Protein AF-A0A2N1MIX9-F1 (afdb_monomer_lite)

Foldseek 3Di:
DPVVVVVVLVVLLCCLCVDPQLVVLLVVLLVVLVVVLVVLCCVQDVPPVNVVPDPPDPPVVQQVVQSVVQSVCCQAQVDGLCSNLVVSVVRDPDHDDDDPVSVLLVVLLVCCQVVVCCCPVVPDPVCCPPDPVVVVVVVNVVSVVVNVVVVVVSLVVLVVVVVPDPPPDDDDSGNSNSCVVVVNPVCSVVVVSVVSNVD

Structure (mmCIF, N/CA/C/O backbone):
data_AF-A0A2N1MIX9-F1
#
_entry.id   AF-A0A2N1MIX9-F1
#
loop_
_atom_site.group_PDB
_atom_site.id
_atom_site.type_symbol
_atom_site.label_atom_id
_atom_site.label_alt_id
_atom_site.label_comp_id
_atom_site.label_asym_id
_atom_site.label_entity_id
_atom_site.label_seq_id
_atom_site.pdbx_PDB_ins_code
_atom_site.Cartn_x
_atom_site.Cartn_y
_atom_site.Cartn_z
_atom_site.occupancy
_atom_site.B_iso_or_equiv
_atom_site.auth_seq_id
_atom_site.auth_comp_id
_atom_site.auth_asym_id
_atom_site.auth_atom_id
_atom_site.pdbx_PDB_model_num
ATOM 1 N N . MET A 1 1 ? -22.944 25.266 7.586 1.00 35.25 1 MET A N 1
ATOM 2 C CA . MET A 1 1 ? -22.490 24.301 8.620 1.00 35.25 1 MET A CA 1
ATOM 3 C C . MET A 1 1 ? -21.710 23.132 7.986 1.00 35.25 1 MET A C 1
ATOM 5 O O . MET A 1 1 ? -22.144 21.994 8.058 1.00 35.25 1 MET A O 1
ATOM 9 N N . ILE A 1 2 ? -20.579 23.400 7.313 1.00 39.50 2 ILE A N 1
ATOM 10 C CA . ILE A 1 2 ? -19.771 22.375 6.595 1.00 39.50 2 ILE A CA 1
ATOM 11 C C . ILE A 1 2 ? -18.287 22.410 7.027 1.00 39.50 2 ILE A C 1
ATOM 13 O O . ILE A 1 2 ? -17.597 21.397 6.974 1.00 39.50 2 ILE A O 1
ATOM 17 N N . ILE A 1 3 ? -17.821 23.536 7.578 1.00 38.41 3 ILE A N 1
ATOM 18 C CA . ILE A 1 3 ? -16.415 23.774 7.946 1.00 38.41 3 ILE A CA 1
ATOM 19 C C . ILE A 1 3 ? -15.963 22.916 9.151 1.00 38.41 3 ILE A C 1
ATOM 21 O O . ILE A 1 3 ? -14.801 22.533 9.237 1.00 38.41 3 ILE A O 1
ATOM 25 N N . ASN A 1 4 ? -16.881 22.498 10.031 1.00 43.03 4 ASN A N 1
ATOM 26 C CA . ASN A 1 4 ? -16.528 21.760 11.254 1.00 43.03 4 ASN A CA 1
ATOM 27 C C . ASN A 1 4 ? -16.219 20.262 11.043 1.00 43.03 4 ASN A C 1
ATOM 29 O O . ASN A 1 4 ? -15.583 19.641 11.891 1.00 43.03 4 ASN A O 1
ATOM 33 N N . ARG A 1 5 ? -16.640 19.657 9.920 1.00 48.28 5 ARG A N 1
ATOM 34 C CA . ARG A 1 5 ? -16.388 18.224 9.671 1.00 48.28 5 ARG A CA 1
ATOM 35 C C . ARG A 1 5 ? -14.971 17.957 9.163 1.00 48.28 5 ARG A C 1
ATOM 37 O O . ARG A 1 5 ? -14.395 16.952 9.549 1.00 48.28 5 ARG A O 1
ATOM 44 N N . GLY A 1 6 ? -14.389 18.856 8.362 1.00 51.34 6 GLY A N 1
ATOM 45 C CA . GLY A 1 6 ? -13.021 18.699 7.842 1.00 51.34 6 GLY A CA 1
ATOM 46 C C . GLY A 1 6 ? -11.949 18.696 8.939 1.00 51.34 6 GLY A C 1
ATOM 47 O O . GLY A 1 6 ? -11.012 17.905 8.882 1.00 51.34 6 GLY A O 1
ATOM 48 N N . CYS A 1 7 ? -12.132 19.518 9.977 1.00 54.09 7 CYS A N 1
ATOM 49 C CA . CYS A 1 7 ? -11.181 19.634 11.083 1.00 54.09 7 CYS A CA 1
ATOM 50 C C . CYS A 1 7 ? -11.168 18.376 11.972 1.00 54.09 7 CYS A C 1
ATOM 52 O O . CYS A 1 7 ? -10.103 17.836 12.259 1.00 54.09 7 CYS A O 1
ATOM 54 N N . LEU A 1 8 ? -12.348 17.829 12.309 1.00 55.00 8 LEU A N 1
ATOM 55 C CA . LEU A 1 8 ? -12.470 16.573 13.069 1.00 55.00 8 LEU A CA 1
ATOM 56 C C . LEU A 1 8 ? -11.738 15.405 12.387 1.00 55.00 8 LEU A C 1
ATOM 58 O O . LEU A 1 8 ? -11.171 14.536 13.039 1.00 55.00 8 LEU A O 1
ATOM 62 N N . ILE A 1 9 ? -11.738 15.393 11.059 1.00 56.97 9 ILE A N 1
ATOM 63 C CA . ILE A 1 9 ? -11.190 14.307 10.247 1.00 56.97 9 ILE A CA 1
ATOM 64 C C . ILE A 1 9 ? -9.662 14.314 10.243 1.00 56.97 9 ILE A C 1
ATOM 66 O O . ILE A 1 9 ? -9.050 13.264 10.439 1.00 56.97 9 ILE A O 1
ATOM 70 N N . ILE A 1 10 ? -9.053 15.492 10.083 1.00 60.88 10 ILE A N 1
ATOM 71 C CA . ILE A 1 10 ? -7.600 15.666 10.218 1.00 60.88 10 ILE A CA 1
ATOM 72 C C . ILE A 1 10 ? -7.164 15.258 11.630 1.00 60.88 10 ILE A C 1
ATOM 74 O O . ILE A 1 10 ? -6.160 14.570 11.791 1.00 60.88 10 ILE A O 1
ATOM 78 N N . ILE A 1 11 ? -7.960 15.600 12.648 1.00 65.81 11 ILE A N 1
ATOM 79 C CA . ILE A 1 11 ? -7.682 15.234 14.040 1.00 65.81 11 ILE A CA 1
ATOM 80 C C . ILE A 1 11 ? -7.673 13.708 14.223 1.00 65.81 11 ILE A C 1
ATOM 82 O O . ILE A 1 11 ? -6.720 13.178 14.790 1.00 65.81 11 ILE A O 1
ATOM 86 N N . PHE A 1 12 ? -8.668 12.973 13.716 1.00 65.06 12 PHE A N 1
ATOM 87 C CA . PHE A 1 12 ? -8.701 11.512 13.878 1.00 65.06 12 PHE A CA 1
ATOM 88 C C . PHE A 1 12 ? -7.600 10.783 13.109 1.00 65.06 12 PHE A C 1
ATOM 90 O O . PHE A 1 12 ? -7.055 9.803 13.624 1.00 65.06 12 PHE A O 1
ATOM 97 N N . PHE A 1 13 ? -7.270 11.263 11.909 1.00 65.44 13 PHE A N 1
ATOM 98 C CA . PHE A 1 13 ? -6.160 10.750 11.110 1.00 65.44 13 PHE A CA 1
ATOM 99 C C . PHE A 1 13 ? -4.821 10.974 11.817 1.00 65.44 13 PHE A C 1
ATOM 101 O O . PHE A 1 13 ? -4.084 10.015 12.046 1.00 65.44 13 PHE A O 1
ATOM 108 N N . ASN A 1 14 ? -4.565 12.202 12.278 1.00 67.12 14 ASN A N 1
ATOM 109 C CA . ASN A 1 14 ? -3.365 12.529 13.045 1.00 67.12 14 ASN A CA 1
ATOM 110 C C . ASN A 1 14 ? -3.276 11.676 14.311 1.00 67.12 14 ASN A C 1
ATOM 112 O O . ASN A 1 14 ? -2.234 11.108 14.597 1.00 67.12 14 ASN A O 1
ATOM 116 N N . GLN A 1 15 ? -4.375 11.491 15.041 1.00 70.50 15 GLN A N 1
ATOM 117 C CA . GLN A 1 15 ? -4.376 10.630 16.224 1.00 70.50 15 GLN A CA 1
ATOM 118 C C . GLN A 1 15 ? -4.170 9.139 15.913 1.00 70.50 15 GLN A C 1
ATOM 120 O O . GLN A 1 15 ? -3.833 8.383 16.819 1.00 70.50 15 GLN A O 1
ATOM 125 N N . ALA A 1 16 ? -4.499 8.662 14.710 1.00 69.06 16 ALA A N 1
ATOM 126 C CA . ALA A 1 16 ? -4.254 7.271 14.327 1.00 69.06 16 ALA A CA 1
ATOM 127 C C . ALA A 1 16 ? -2.768 7.067 14.000 1.00 69.06 16 ALA A C 1
ATOM 129 O O . ALA A 1 16 ? -2.133 6.187 14.578 1.00 69.06 16 ALA A O 1
ATOM 130 N N . ILE A 1 17 ? -2.209 7.943 13.160 1.00 72.12 17 ILE A N 1
ATOM 131 C CA . ILE A 1 17 ? -0.818 7.858 12.694 1.00 72.12 17 ILE A CA 1
ATOM 132 C C . ILE A 1 17 ? 0.187 8.226 13.785 1.00 72.12 17 ILE A C 1
ATOM 134 O O . ILE A 1 17 ? 1.258 7.640 13.853 1.00 72.12 17 ILE A O 1
ATOM 138 N N . LEU A 1 18 ? -0.153 9.162 14.671 1.00 75.19 18 LEU A N 1
ATOM 139 C CA . LEU A 1 18 ? 0.715 9.554 15.786 1.00 75.19 18 LEU A CA 1
ATOM 140 C C . LEU A 1 18 ? 0.576 8.627 17.001 1.00 75.19 18 LEU A C 1
ATOM 142 O O . LEU A 1 18 ? 1.154 8.904 18.052 1.00 75.19 18 LEU A O 1
ATOM 146 N N . SER A 1 19 ? -0.208 7.546 16.904 1.00 83.12 19 SER A N 1
ATOM 147 C CA . SER A 1 19 ? -0.299 6.594 18.007 1.00 83.12 19 SER A CA 1
ATOM 148 C C . SER A 1 19 ? 1.004 5.786 18.108 1.00 83.12 19 SER A C 1
ATOM 150 O O . SER A 1 19 ? 1.465 5.261 17.096 1.00 83.12 19 SER A O 1
ATOM 152 N N . PRO A 1 20 ? 1.592 5.610 19.308 1.00 84.38 20 PRO A N 1
ATOM 153 C CA . PRO A 1 20 ? 2.840 4.855 19.461 1.00 84.38 20 PRO A CA 1
ATOM 154 C C . PRO A 1 20 ? 2.760 3.428 18.906 1.00 84.38 20 PRO A C 1
ATOM 156 O O . PRO A 1 20 ? 3.730 2.910 18.366 1.00 84.38 20 PRO A O 1
ATOM 159 N N . LYS A 1 21 ? 1.578 2.806 19.001 1.00 84.50 21 LYS A N 1
ATOM 160 C CA . LYS A 1 21 ? 1.311 1.472 18.454 1.00 84.50 21 LYS A CA 1
ATOM 161 C C . LYS A 1 21 ? 1.421 1.446 16.929 1.00 84.50 21 LYS A C 1
ATOM 163 O O . LYS A 1 21 ? 2.100 0.572 16.402 1.00 84.50 21 LYS A O 1
ATOM 168 N N . PHE A 1 22 ? 0.810 2.416 16.243 1.00 84.88 22 PHE A N 1
ATOM 169 C CA . PHE A 1 22 ? 0.941 2.556 14.792 1.00 84.88 22 PHE A CA 1
ATOM 170 C C . PHE A 1 22 ? 2.386 2.862 14.396 1.00 84.88 22 PHE A C 1
ATOM 172 O O . PHE A 1 22 ? 2.906 2.235 13.483 1.00 84.88 22 PHE A O 1
ATOM 179 N N . THR A 1 23 ? 3.064 3.778 15.096 1.00 85.75 23 THR A N 1
ATOM 180 C CA . THR A 1 23 ? 4.460 4.130 14.792 1.00 85.75 23 THR A CA 1
ATOM 181 C C . THR A 1 23 ? 5.395 2.927 14.919 1.00 85.75 23 THR A C 1
ATOM 183 O O . THR A 1 23 ? 6.219 2.702 14.037 1.00 85.75 23 THR A O 1
ATOM 186 N N . ASN A 1 24 ? 5.252 2.125 15.978 1.00 89.69 24 ASN A N 1
ATOM 187 C CA . ASN A 1 24 ? 6.064 0.923 16.172 1.00 89.69 24 ASN A CA 1
ATOM 188 C C . ASN A 1 24 ? 5.806 -0.122 15.080 1.00 89.69 24 ASN A C 1
ATOM 190 O O . ASN A 1 24 ? 6.758 -0.659 14.517 1.00 89.69 24 ASN A O 1
ATOM 194 N N . GLU A 1 25 ? 4.536 -0.367 14.745 1.00 89.12 25 GLU A N 1
ATOM 195 C CA . GLU A 1 25 ? 4.159 -1.243 13.631 1.00 89.12 25 GLU A CA 1
ATOM 196 C C . GLU A 1 25 ? 4.735 -0.719 12.310 1.00 89.12 25 GLU A C 1
ATOM 198 O O . GLU A 1 25 ? 5.284 -1.479 11.521 1.00 89.12 25 GLU A O 1
ATOM 203 N N . ALA A 1 26 ? 4.678 0.594 12.081 1.00 88.50 26 ALA A N 1
ATOM 204 C CA . ALA A 1 26 ? 5.186 1.194 10.860 1.00 88.50 26 ALA A CA 1
ATOM 205 C C . ALA A 1 26 ? 6.697 1.021 10.701 1.00 88.50 26 ALA A C 1
ATOM 207 O O . ALA A 1 26 ? 7.159 0.703 9.604 1.00 88.50 26 ALA A O 1
ATOM 208 N N . ILE A 1 27 ? 7.458 1.176 11.786 1.00 90.38 27 ILE A N 1
ATOM 209 C CA . ILE A 1 27 ? 8.904 0.927 11.801 1.00 90.38 27 ILE A CA 1
ATOM 210 C C . ILE A 1 27 ? 9.193 -0.551 11.508 1.00 90.38 27 ILE A C 1
ATOM 212 O O . ILE A 1 27 ? 10.007 -0.850 10.636 1.00 90.38 27 ILE A O 1
ATOM 216 N N . ASP A 1 28 ? 8.507 -1.473 12.188 1.00 91.94 28 ASP A N 1
ATOM 217 C CA . ASP A 1 28 ? 8.708 -2.916 12.005 1.00 91.94 28 ASP A CA 1
ATOM 218 C C . ASP A 1 28 ? 8.393 -3.366 10.570 1.00 91.94 28 ASP A C 1
ATOM 220 O O . ASP A 1 28 ? 9.208 -4.031 9.925 1.00 91.94 28 ASP A O 1
ATOM 224 N N . GLN A 1 29 ? 7.250 -2.940 10.026 1.00 90.75 29 GLN A N 1
ATOM 225 C CA . GLN A 1 29 ? 6.871 -3.257 8.650 1.00 90.75 29 GLN A CA 1
ATOM 226 C C . GLN A 1 29 ? 7.827 -2.627 7.636 1.00 90.75 29 GLN A C 1
ATOM 228 O O . GLN A 1 29 ? 8.206 -3.291 6.674 1.00 90.75 29 GLN A O 1
ATOM 233 N N . THR A 1 30 ? 8.267 -1.386 7.855 1.00 90.69 30 THR A N 1
ATOM 234 C CA . THR A 1 30 ? 9.240 -0.732 6.966 1.00 90.69 30 THR A CA 1
ATOM 235 C C . THR A 1 30 ? 10.558 -1.498 6.943 1.00 90.69 30 THR A C 1
ATOM 237 O O . THR A 1 30 ? 11.068 -1.777 5.864 1.00 90.69 30 THR A O 1
ATOM 240 N N . ASN A 1 31 ? 11.075 -1.918 8.100 1.00 92.62 31 ASN A N 1
ATOM 241 C CA . ASN A 1 31 ? 12.315 -2.694 8.175 1.00 92.62 31 ASN A CA 1
ATOM 242 C C . ASN A 1 31 ? 12.192 -4.046 7.460 1.00 92.62 31 ASN A C 1
ATOM 244 O O . ASN A 1 31 ? 13.079 -4.430 6.699 1.00 92.62 31 ASN A O 1
ATOM 248 N N . LYS A 1 32 ? 11.076 -4.760 7.657 1.00 92.25 32 LYS A N 1
ATOM 249 C CA . LYS A 1 32 ? 10.816 -6.036 6.969 1.00 92.25 32 LYS A CA 1
ATOM 250 C C . LYS A 1 32 ? 10.789 -5.866 5.451 1.00 92.25 32 LYS A C 1
ATOM 252 O O . LYS A 1 32 ? 11.427 -6.637 4.739 1.00 92.25 32 LYS A O 1
ATOM 257 N N . LEU A 1 33 ? 10.083 -4.844 4.968 1.00 91.12 33 LEU A N 1
ATOM 258 C CA . LEU A 1 33 ? 9.979 -4.545 3.539 1.00 91.12 33 LEU A CA 1
ATOM 259 C C . LEU A 1 33 ? 11.299 -4.060 2.946 1.00 91.12 33 LEU A C 1
ATOM 261 O O . LEU A 1 33 ? 11.613 -4.403 1.810 1.00 91.12 33 LEU A O 1
ATOM 265 N N . PHE A 1 34 ? 12.080 -3.296 3.708 1.00 91.06 34 PHE A N 1
ATOM 266 C CA . PHE A 1 34 ? 13.406 -2.862 3.293 1.00 91.06 34 PHE A CA 1
ATOM 267 C C . PHE A 1 34 ? 14.348 -4.053 3.102 1.00 91.06 34 PHE A C 1
ATOM 269 O O . PHE A 1 34 ? 14.998 -4.135 2.068 1.00 91.06 34 PHE A O 1
ATOM 276 N N . ASN A 1 35 ? 14.363 -5.012 4.033 1.00 92.31 35 ASN A N 1
ATOM 277 C CA . ASN A 1 35 ? 15.193 -6.215 3.914 1.00 92.31 35 ASN A CA 1
ATOM 278 C C . ASN A 1 35 ? 14.813 -7.064 2.685 1.00 92.31 35 ASN A C 1
ATOM 280 O O . ASN A 1 35 ? 15.683 -7.559 1.969 1.00 92.31 35 ASN A O 1
ATOM 284 N N . GLU A 1 36 ? 13.512 -7.219 2.413 1.00 91.06 36 GLU A N 1
ATOM 285 C CA . GLU A 1 36 ? 13.018 -7.902 1.207 1.00 91.06 36 GLU A CA 1
ATOM 286 C C . GLU A 1 36 ? 13.488 -7.179 -0.068 1.00 91.06 36 GLU A C 1
ATOM 288 O O . GLU A 1 36 ? 14.024 -7.791 -0.993 1.00 91.06 36 GLU A O 1
ATOM 293 N N . LEU A 1 37 ? 13.366 -5.853 -0.087 1.00 89.19 37 LEU A N 1
ATOM 294 C CA . LEU A 1 37 ? 13.822 -5.016 -1.190 1.00 89.19 37 LEU A CA 1
ATOM 295 C C . LEU A 1 37 ? 15.342 -5.054 -1.388 1.00 89.19 37 LEU A C 1
ATOM 297 O O . LEU A 1 37 ? 15.805 -5.090 -2.531 1.00 89.19 37 LEU A O 1
ATOM 301 N N . GLU A 1 38 ? 16.123 -5.046 -0.311 1.00 88.38 38 GLU A N 1
ATOM 302 C CA . GLU A 1 38 ? 17.582 -5.128 -0.367 1.00 88.38 38 GLU A CA 1
ATOM 303 C C . GLU A 1 38 ? 18.018 -6.455 -0.996 1.00 88.38 38 GLU A C 1
ATOM 305 O O . GLU A 1 38 ? 18.953 -6.479 -1.801 1.00 88.38 38 GLU A O 1
ATOM 310 N N . SER A 1 39 ? 17.295 -7.544 -0.713 1.00 89.00 39 SER A N 1
ATOM 311 C CA . SER A 1 39 ? 17.511 -8.842 -1.356 1.00 89.00 39 SER A CA 1
ATOM 312 C C . SER A 1 39 ? 17.297 -8.767 -2.873 1.00 89.00 39 SER A C 1
ATOM 314 O O . SER A 1 39 ? 18.176 -9.172 -3.640 1.00 89.00 39 SER A O 1
ATOM 316 N N . TYR A 1 40 ? 16.193 -8.163 -3.327 1.00 87.69 40 TYR A N 1
ATOM 317 C CA . TYR A 1 40 ? 15.932 -7.952 -4.757 1.00 87.69 40 TYR A CA 1
ATOM 318 C C . TYR A 1 40 ? 17.003 -7.089 -5.424 1.00 87.69 40 TYR A C 1
ATOM 320 O O . TYR A 1 40 ? 17.492 -7.419 -6.507 1.00 87.69 40 TYR A O 1
ATOM 328 N N . TRP A 1 41 ? 17.403 -5.997 -4.773 1.00 83.00 41 TRP A N 1
ATOM 329 C CA . TRP A 1 41 ? 18.430 -5.098 -5.291 1.00 83.00 41 TRP A CA 1
ATOM 330 C C . TRP A 1 41 ? 19.797 -5.788 -5.390 1.00 83.00 41 TRP A C 1
ATOM 332 O O . TRP A 1 41 ? 20.469 -5.695 -6.419 1.00 83.00 41 TRP A O 1
ATOM 342 N N . SER A 1 42 ? 20.168 -6.559 -4.368 1.00 84.38 42 SER A N 1
ATOM 343 C CA . SER A 1 42 ? 21.403 -7.346 -4.353 1.00 84.38 42 SER A CA 1
ATOM 344 C C . SER A 1 42 ? 21.429 -8.385 -5.472 1.00 84.38 42 SER A C 1
ATOM 346 O O . SER A 1 42 ? 22.435 -8.522 -6.174 1.00 84.38 42 SER A O 1
ATOM 348 N N . ASN A 1 43 ? 20.304 -9.067 -5.696 1.00 82.88 43 ASN A N 1
ATOM 349 C CA . ASN A 1 43 ? 20.170 -10.065 -6.753 1.00 82.88 43 ASN A CA 1
ATOM 350 C C . ASN A 1 43 ? 20.280 -9.462 -8.157 1.00 82.88 43 ASN A C 1
ATOM 352 O O . ASN A 1 43 ? 20.907 -10.077 -9.013 1.00 82.88 43 ASN A O 1
ATOM 356 N N . LEU A 1 44 ? 19.716 -8.274 -8.391 1.00 79.12 44 LEU A N 1
ATOM 357 C CA . LEU A 1 44 ? 19.712 -7.632 -9.712 1.00 79.12 44 LEU A CA 1
ATOM 358 C C . LEU A 1 44 ? 21.019 -6.902 -10.054 1.00 79.12 44 LEU A C 1
ATOM 360 O O . LEU A 1 44 ? 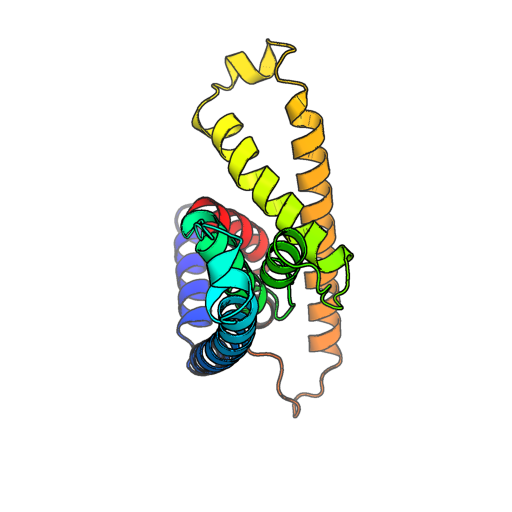21.421 -6.867 -11.217 1.00 79.12 44 LEU A O 1
ATOM 364 N N . PHE A 1 45 ? 21.662 -6.267 -9.070 1.00 73.19 45 PHE A N 1
ATOM 365 C CA . PHE A 1 45 ? 22.726 -5.289 -9.336 1.00 73.19 45 PHE A CA 1
ATOM 366 C C . PHE A 1 45 ? 24.077 -5.631 -8.704 1.00 73.19 45 PHE A C 1
ATOM 368 O O . PHE A 1 45 ? 25.085 -5.073 -9.135 1.00 73.19 45 PHE A O 1
ATOM 375 N N . LEU A 1 46 ? 24.131 -6.532 -7.715 1.00 71.50 46 LEU A N 1
ATOM 376 C CA . LEU A 1 46 ? 25.368 -6.843 -6.983 1.00 71.50 46 LEU A CA 1
ATOM 377 C C . LEU A 1 46 ? 25.959 -8.222 -7.322 1.00 71.50 46 LEU A C 1
ATOM 379 O O . LEU A 1 46 ? 27.145 -8.451 -7.066 1.00 71.50 46 LEU A O 1
ATOM 383 N N . LYS A 1 47 ? 25.198 -9.135 -7.948 1.00 68.25 47 LYS A N 1
ATOM 384 C CA . LYS A 1 47 ? 25.742 -10.410 -8.453 1.00 68.25 47 LYS A CA 1
ATOM 385 C C . LYS A 1 47 ? 26.736 -10.136 -9.601 1.00 68.25 47 LYS A C 1
ATOM 387 O O . LYS A 1 47 ? 26.363 -9.663 -10.672 1.00 68.25 47 LYS A O 1
ATOM 392 N N . LYS A 1 48 ? 28.022 -10.449 -9.368 1.00 55.41 48 LYS A N 1
ATOM 393 C CA . LYS A 1 48 ? 29.178 -10.157 -10.252 1.00 55.41 48 LYS A CA 1
ATOM 394 C C . LYS A 1 48 ? 29.029 -10.623 -11.708 1.00 55.41 48 LYS A C 1
ATOM 396 O O . LYS A 1 48 ? 29.641 -10.016 -12.583 1.00 55.41 48 LYS A O 1
ATOM 401 N N . GLU A 1 49 ? 28.262 -11.680 -11.961 1.00 57.88 49 GLU A N 1
ATOM 402 C CA . GLU A 1 49 ? 28.021 -12.217 -13.309 1.00 57.88 49 GLU A CA 1
ATOM 403 C C . GLU A 1 49 ? 27.101 -11.301 -14.138 1.00 57.88 49 GLU A C 1
ATOM 405 O O . GLU A 1 49 ? 27.376 -11.060 -15.310 1.00 57.88 49 GLU A O 1
ATOM 410 N N . ILE A 1 50 ? 26.107 -10.663 -13.506 1.00 55.66 50 ILE A N 1
ATOM 411 C CA . ILE A 1 50 ? 25.106 -9.795 -14.155 1.00 55.66 50 ILE A CA 1
ATOM 412 C C . ILE A 1 50 ? 25.702 -8.429 -14.549 1.00 55.66 50 ILE A C 1
ATOM 414 O O . ILE A 1 50 ? 25.350 -7.853 -15.579 1.00 55.66 50 ILE A O 1
ATOM 418 N N . ILE A 1 51 ? 26.667 -7.929 -13.766 1.00 55.34 51 ILE A N 1
ATOM 419 C CA . ILE A 1 51 ? 27.338 -6.629 -13.975 1.00 55.34 51 ILE A CA 1
ATOM 420 C C . ILE A 1 51 ? 28.153 -6.599 -15.286 1.00 55.34 51 ILE A C 1
ATOM 422 O O . ILE A 1 51 ? 28.396 -5.525 -15.838 1.00 55.34 51 ILE A O 1
ATOM 426 N N . LYS A 1 52 ? 28.589 -7.761 -15.796 1.00 52.72 52 LYS A N 1
ATOM 427 C CA . LYS A 1 52 ? 29.397 -7.854 -17.024 1.00 52.72 52 LYS A CA 1
ATOM 428 C C . LYS A 1 52 ? 28.571 -7.826 -18.313 1.00 52.72 52 LYS A C 1
ATOM 430 O O . LYS A 1 52 ? 29.069 -7.295 -19.302 1.00 52.72 52 LYS A O 1
ATOM 435 N N . GLU A 1 53 ? 27.352 -8.364 -18.310 1.00 54.62 53 GLU A N 1
ATOM 436 C CA . GLU A 1 53 ? 26.500 -8.434 -19.511 1.00 54.62 53 GLU A CA 1
ATOM 437 C C . GLU A 1 53 ? 25.505 -7.279 -19.604 1.00 54.62 53 GLU A C 1
ATOM 439 O O . GLU A 1 53 ? 25.266 -6.745 -20.690 1.00 54.62 53 GLU A O 1
ATOM 444 N N . HIS A 1 54 ? 24.979 -6.817 -18.470 1.00 54.12 54 HIS A N 1
ATOM 445 C CA . HIS A 1 54 ? 24.006 -5.743 -18.459 1.00 54.12 54 HIS A CA 1
ATOM 446 C C . HIS A 1 54 ? 24.629 -4.450 -17.937 1.00 54.12 54 HIS A C 1
ATOM 448 O O . HIS A 1 54 ? 25.036 -4.340 -16.781 1.00 54.12 54 HIS A O 1
ATOM 454 N N . LYS A 1 55 ? 24.608 -3.401 -18.770 1.00 55.47 55 LYS A N 1
ATOM 455 C CA . LYS A 1 55 ? 24.633 -2.003 -18.304 1.00 55.47 55 LYS A CA 1
ATOM 456 C C . LYS A 1 55 ? 23.353 -1.746 -17.498 1.00 55.47 55 LYS A C 1
ATOM 458 O O . LYS A 1 55 ? 22.460 -1.044 -17.973 1.00 55.47 55 LYS A O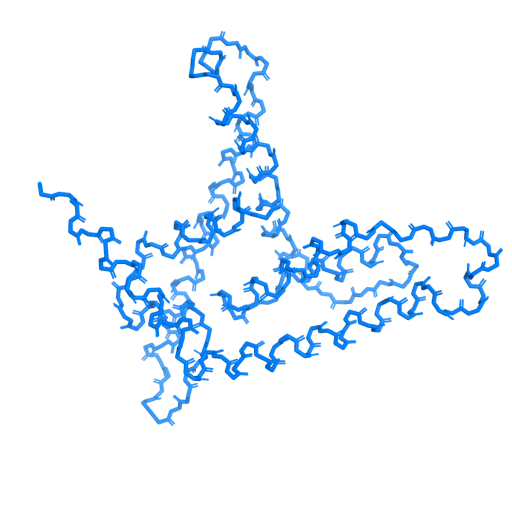 1
ATOM 463 N N . ASN A 1 56 ? 23.232 -2.363 -16.325 1.00 62.78 56 ASN A N 1
ATOM 464 C CA . ASN A 1 56 ? 22.030 -2.390 -15.506 1.00 62.78 56 ASN A CA 1
ATOM 465 C C . ASN A 1 56 ? 21.777 -0.994 -14.925 1.00 62.78 56 ASN A C 1
ATOM 467 O O . ASN A 1 56 ? 22.182 -0.655 -13.815 1.00 62.78 56 ASN A O 1
ATOM 471 N N . LYS A 1 57 ? 21.132 -0.141 -15.724 1.00 70.19 57 LYS A N 1
ATOM 472 C CA . LYS A 1 57 ? 20.629 1.154 -15.282 1.00 70.19 57 LYS A CA 1
ATOM 473 C C . LYS A 1 57 ? 19.388 0.897 -14.445 1.00 70.19 57 LYS A C 1
ATOM 475 O O . LYS A 1 57 ? 18.306 0.679 -14.983 1.00 70.19 57 LYS A O 1
ATOM 480 N N . LEU A 1 58 ? 19.553 0.941 -13.127 1.00 76.94 58 LEU A N 1
ATOM 481 C CA . LEU A 1 58 ? 18.421 0.994 -12.217 1.00 76.94 58 LEU A CA 1
ATOM 482 C C . LEU A 1 58 ? 17.601 2.250 -12.526 1.00 76.94 58 LEU A C 1
ATOM 484 O O . LEU A 1 58 ? 18.085 3.374 -12.370 1.00 76.94 58 LEU A O 1
ATOM 488 N N . ASN A 1 59 ? 16.345 2.066 -12.923 1.00 85.81 59 ASN A N 1
ATOM 489 C CA . ASN A 1 59 ? 15.388 3.159 -12.905 1.00 85.81 59 ASN A CA 1
ATOM 490 C C . ASN A 1 59 ? 14.965 3.408 -11.450 1.00 85.81 59 ASN A C 1
ATOM 492 O O . ASN A 1 59 ? 14.023 2.793 -10.952 1.00 85.81 59 ASN A O 1
ATOM 496 N N . TYR A 1 60 ? 15.694 4.294 -10.767 1.00 83.44 60 TYR A N 1
ATOM 497 C CA . TYR A 1 60 ? 15.442 4.628 -9.364 1.00 83.44 60 TYR A CA 1
ATOM 498 C C . TYR A 1 60 ? 14.028 5.174 -9.136 1.00 83.44 60 TYR A C 1
ATOM 500 O O . TYR A 1 60 ? 13.439 4.918 -8.094 1.00 83.44 60 TYR A O 1
ATOM 508 N N . SER A 1 61 ? 13.455 5.880 -10.116 1.00 85.69 61 SER A N 1
ATOM 509 C CA . SER A 1 61 ? 12.098 6.419 -10.000 1.00 85.69 61 SER A CA 1
ATOM 510 C C . SER A 1 61 ? 11.054 5.306 -9.928 1.00 85.69 61 SER A C 1
ATOM 512 O O . SER A 1 61 ? 10.219 5.315 -9.029 1.00 85.69 61 SER A O 1
ATOM 514 N N . GLU A 1 62 ? 11.107 4.337 -10.847 1.00 85.81 62 GLU A N 1
ATOM 515 C CA . GLU A 1 62 ? 10.195 3.183 -10.818 1.00 85.81 62 GLU A CA 1
ATOM 516 C C . GLU A 1 62 ? 10.416 2.342 -9.563 1.00 85.81 62 GLU A C 1
ATOM 518 O O . GLU A 1 62 ? 9.468 1.986 -8.867 1.00 85.81 62 GLU A O 1
ATOM 523 N N . TRP A 1 63 ? 11.677 2.093 -9.219 1.00 85.69 63 TRP A N 1
ATOM 524 C CA . TRP A 1 63 ? 12.039 1.336 -8.027 1.00 85.69 63 TRP A CA 1
ATOM 525 C C . TRP A 1 63 ? 11.488 1.968 -6.739 1.00 85.69 63 TRP A C 1
ATOM 527 O O . TRP A 1 63 ? 10.814 1.294 -5.959 1.00 85.69 63 TRP A O 1
ATOM 537 N N . SER A 1 64 ? 11.695 3.274 -6.543 1.00 85.19 64 SER A N 1
ATOM 538 C CA . SER A 1 64 ? 11.206 3.997 -5.363 1.00 85.19 64 SER A CA 1
ATOM 539 C C . SER A 1 64 ? 9.687 4.032 -5.319 1.00 85.19 64 SER A C 1
ATOM 541 O O . SER A 1 64 ? 9.102 3.938 -4.240 1.00 85.19 64 SER A O 1
ATOM 543 N N . TYR A 1 65 ? 9.044 4.127 -6.484 1.00 85.75 65 TYR A N 1
ATOM 544 C CA . TYR A 1 65 ? 7.593 4.097 -6.590 1.00 85.75 65 TYR A CA 1
ATOM 545 C C . TYR A 1 65 ? 7.027 2.758 -6.109 1.00 85.75 65 TYR A C 1
ATOM 547 O O . TYR A 1 65 ? 6.147 2.741 -5.247 1.00 85.75 65 TYR A O 1
ATOM 555 N N . HIS A 1 66 ? 7.548 1.635 -6.607 1.00 88.25 66 HIS A N 1
ATOM 556 C CA . HIS A 1 66 ? 7.109 0.301 -6.194 1.00 88.25 66 HIS A CA 1
ATOM 557 C C . HIS A 1 66 ? 7.366 0.043 -4.700 1.00 88.25 66 HIS A C 1
ATOM 559 O O . HIS A 1 66 ? 6.469 -0.398 -3.981 1.00 88.25 66 HIS A O 1
ATOM 565 N N . TYR A 1 67 ? 8.548 0.408 -4.201 1.00 87.44 67 TYR A N 1
ATOM 566 C CA . TYR A 1 67 ? 8.882 0.274 -2.783 1.00 87.44 67 TYR A CA 1
ATOM 567 C C . TYR A 1 67 ? 7.954 1.079 -1.866 1.00 87.44 67 TYR A C 1
ATOM 569 O O . TYR A 1 67 ? 7.364 0.542 -0.926 1.00 87.44 67 TYR A O 1
ATOM 577 N N . THR A 1 68 ? 7.798 2.372 -2.156 1.00 85.56 68 THR A N 1
ATOM 578 C CA . THR A 1 68 ? 7.013 3.283 -1.316 1.00 85.56 68 THR A CA 1
ATOM 579 C C . THR A 1 68 ? 5.546 2.868 -1.295 1.00 85.56 68 THR A C 1
ATOM 581 O O . THR A 1 68 ? 4.917 2.877 -0.238 1.00 85.56 68 THR A O 1
ATOM 584 N N . ASN A 1 69 ? 5.000 2.431 -2.433 1.00 84.69 69 ASN A N 1
ATOM 585 C CA . ASN A 1 69 ? 3.630 1.925 -2.494 1.00 84.69 69 ASN A CA 1
ATOM 586 C C . ASN A 1 69 ? 3.440 0.636 -1.690 1.00 84.69 69 ASN A C 1
ATOM 588 O O . ASN A 1 69 ? 2.424 0.501 -1.010 1.00 84.69 69 ASN A O 1
ATOM 592 N N . ASP A 1 70 ? 4.404 -0.287 -1.721 1.00 88.06 70 ASP A N 1
ATOM 593 C CA . ASP A 1 70 ? 4.343 -1.512 -0.919 1.00 88.06 70 ASP A CA 1
ATOM 594 C C . ASP A 1 70 ? 4.313 -1.224 0.583 1.00 88.06 70 ASP A C 1
ATOM 596 O O . ASP A 1 70 ? 3.533 -1.850 1.309 1.00 88.06 70 ASP A O 1
ATOM 600 N N . ILE A 1 71 ? 5.099 -0.243 1.038 1.00 89.44 71 ILE A N 1
ATOM 601 C CA . ILE A 1 71 ? 5.037 0.247 2.419 1.00 89.44 71 ILE A CA 1
ATOM 602 C C . ILE A 1 71 ? 3.667 0.858 2.693 1.00 89.44 71 ILE A C 1
ATOM 604 O O . ILE A 1 71 ? 2.984 0.438 3.623 1.00 89.44 71 ILE A O 1
ATOM 608 N N . ILE A 1 72 ? 3.229 1.820 1.882 1.00 86.69 72 ILE A N 1
ATOM 609 C CA . ILE A 1 72 ? 1.978 2.547 2.118 1.00 86.69 72 ILE A CA 1
ATOM 610 C C . ILE A 1 72 ? 0.788 1.593 2.169 1.00 86.69 72 ILE A C 1
ATOM 612 O O . ILE A 1 72 ? 0.007 1.647 3.115 1.00 86.69 72 ILE A O 1
ATOM 616 N N . ILE A 1 73 ? 0.653 0.678 1.208 1.00 87.00 73 ILE A N 1
ATOM 617 C CA . ILE A 1 73 ? -0.454 -0.285 1.189 1.00 87.00 73 ILE A CA 1
ATOM 618 C C . ILE A 1 73 ? -0.398 -1.183 2.427 1.00 87.00 73 ILE A C 1
ATOM 620 O O . ILE A 1 73 ? -1.442 -1.413 3.052 1.00 87.00 73 ILE A O 1
ATOM 624 N N . LYS A 1 74 ? 0.799 -1.623 2.837 1.00 90.31 74 LYS A N 1
ATOM 625 C CA . LYS A 1 74 ? 0.982 -2.420 4.053 1.00 90.31 74 LYS A CA 1
ATOM 626 C C . LYS A 1 74 ? 0.566 -1.659 5.310 1.00 90.31 74 LYS A C 1
ATOM 628 O O . LYS A 1 74 ? -0.165 -2.221 6.119 1.00 90.31 74 LYS A O 1
ATOM 633 N N . LEU A 1 75 ? 0.949 -0.392 5.452 1.00 89.38 75 LEU A N 1
ATOM 634 C CA . LEU A 1 75 ? 0.587 0.440 6.608 1.00 89.38 75 LEU A CA 1
ATOM 635 C C . LEU A 1 75 ? -0.894 0.830 6.627 1.00 89.38 75 LEU A C 1
ATOM 637 O O . LEU A 1 75 ? -1.507 0.929 7.691 1.00 89.38 75 LEU A O 1
ATOM 641 N N . LEU A 1 76 ? -1.482 1.059 5.453 1.00 85.94 76 LEU A N 1
ATOM 642 C CA . LEU A 1 76 ? -2.876 1.471 5.340 1.00 85.94 76 LEU A CA 1
ATOM 643 C C . LEU A 1 76 ? -3.835 0.305 5.557 1.00 85.94 76 LEU A C 1
ATOM 645 O O . LEU A 1 76 ? -4.854 0.479 6.216 1.00 85.94 76 LEU A O 1
ATOM 649 N N . THR A 1 77 ? -3.534 -0.862 4.989 1.00 84.88 77 THR A N 1
ATOM 650 C CA . THR A 1 77 ? -4.483 -1.987 4.907 1.00 84.88 77 THR A CA 1
ATOM 651 C C . THR A 1 77 ? -4.071 -3.206 5.731 1.00 84.88 77 THR A C 1
ATOM 653 O O . THR A 1 77 ? -4.871 -4.126 5.909 1.00 84.88 77 THR A O 1
ATOM 656 N N . GLY A 1 78 ? -2.815 -3.270 6.176 1.00 87.81 78 GLY A N 1
ATOM 657 C CA . GLY A 1 78 ? -2.213 -4.469 6.761 1.00 87.81 78 GLY A CA 1
ATOM 658 C C . GLY A 1 78 ? -1.852 -5.554 5.734 1.00 87.81 78 GLY A C 1
ATOM 659 O O . GLY A 1 78 ? -1.199 -6.538 6.094 1.00 87.81 78 GLY A O 1
ATOM 660 N N . LYS A 1 79 ? -2.219 -5.395 4.452 1.00 88.25 79 LYS A N 1
ATOM 661 C CA . LYS A 1 79 ? -2.013 -6.384 3.377 1.00 88.25 79 LYS A CA 1
ATOM 662 C C . LYS A 1 79 ? -0.813 -6.037 2.489 1.00 88.25 79 LYS A C 1
ATOM 664 O O . LYS A 1 79 ? -0.421 -4.882 2.380 1.00 88.25 79 LYS A O 1
ATOM 669 N N . ARG A 1 80 ? -0.212 -7.051 1.858 1.00 88.31 80 ARG A N 1
ATOM 670 C CA . ARG A 1 80 ? 0.907 -6.889 0.911 1.00 88.31 80 ARG A CA 1
ATOM 671 C C . ARG A 1 80 ? 0.363 -6.653 -0.502 1.00 88.31 80 ARG A C 1
ATOM 673 O O . ARG A 1 80 ? -0.526 -7.381 -0.934 1.00 88.31 80 ARG A O 1
ATOM 680 N N . SER A 1 81 ? 0.909 -5.672 -1.219 1.00 86.62 81 SER A N 1
ATOM 681 C CA . SER A 1 81 ? 0.640 -5.443 -2.650 1.00 86.62 81 SER A CA 1
ATOM 682 C C . SER A 1 81 ? 1.583 -6.204 -3.575 1.00 86.62 81 SER A C 1
ATOM 684 O O . SER A 1 81 ? 1.221 -6.430 -4.724 1.00 86.62 81 SER A O 1
ATOM 686 N N . TYR A 1 82 ? 2.768 -6.594 -3.090 1.00 89.94 82 TYR A N 1
ATOM 687 C CA . TYR A 1 82 ? 3.803 -7.283 -3.870 1.00 89.94 82 TYR A CA 1
ATOM 688 C C . TYR A 1 82 ? 4.197 -6.541 -5.155 1.00 89.94 82 TYR A C 1
ATOM 690 O O . TYR A 1 82 ? 4.660 -7.148 -6.118 1.00 89.94 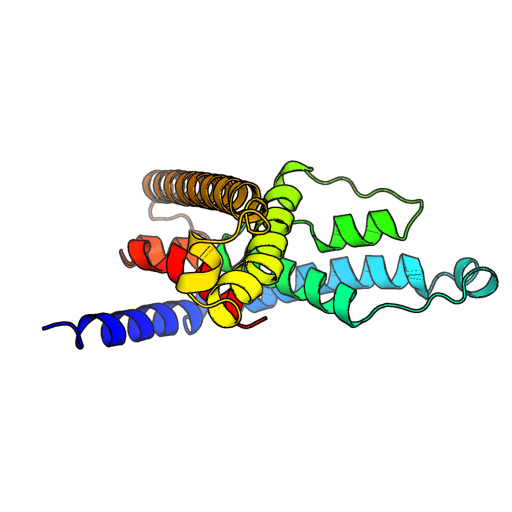82 TYR A O 1
ATOM 698 N N . SER A 1 83 ? 4.026 -5.217 -5.194 1.00 90.38 83 SER A N 1
ATOM 699 C CA . SER A 1 83 ? 4.335 -4.434 -6.389 1.00 90.38 83 SER A CA 1
ATOM 700 C C . SER A 1 83 ? 5.835 -4.438 -6.671 1.00 90.38 83 SER A C 1
ATOM 702 O O . SER A 1 83 ? 6.233 -4.438 -7.833 1.00 90.38 83 SER A O 1
ATOM 704 N N . MET A 1 84 ? 6.658 -4.496 -5.620 1.00 90.31 84 MET A N 1
ATOM 705 C CA . MET A 1 84 ? 8.108 -4.585 -5.736 1.00 90.31 84 MET A CA 1
ATOM 706 C C . MET A 1 84 ? 8.566 -5.952 -6.249 1.00 90.31 84 MET A C 1
ATOM 708 O O . MET A 1 84 ? 9.421 -6.015 -7.126 1.00 90.31 84 MET A O 1
ATOM 712 N N . ALA A 1 85 ? 7.960 -7.033 -5.753 1.00 90.88 85 ALA A N 1
ATOM 713 C CA . ALA A 1 85 ? 8.212 -8.390 -6.233 1.00 90.88 85 ALA A CA 1
ATOM 714 C C . ALA A 1 85 ? 7.818 -8.532 -7.714 1.00 90.88 85 ALA A C 1
ATOM 716 O O . ALA A 1 85 ? 8.598 -9.014 -8.531 1.00 90.88 85 ALA A O 1
ATOM 717 N N . ALA A 1 86 ? 6.661 -7.982 -8.096 1.00 90.31 86 ALA A N 1
ATOM 718 C CA . ALA A 1 86 ? 6.236 -7.936 -9.491 1.00 90.31 86 ALA A CA 1
ATOM 719 C C . ALA A 1 86 ? 7.192 -7.129 -10.378 1.00 90.31 86 ALA A C 1
ATOM 721 O O . ALA A 1 86 ? 7.465 -7.535 -11.503 1.00 90.31 86 ALA A O 1
ATOM 722 N N . TYR A 1 87 ? 7.723 -6.005 -9.888 1.00 88.94 87 TYR A N 1
ATOM 723 C CA . TYR A 1 87 ? 8.742 -5.239 -10.605 1.00 88.94 87 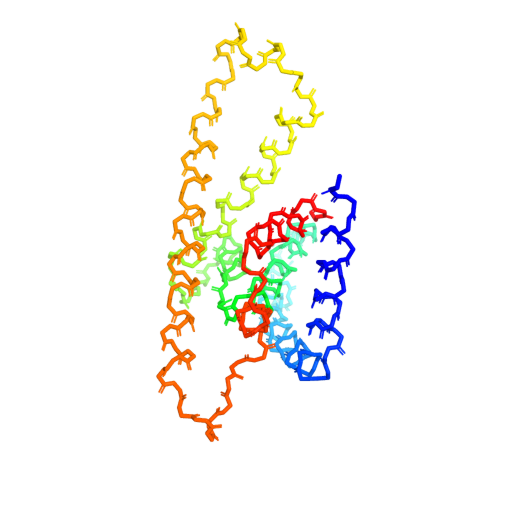TYR A CA 1
ATOM 724 C C . TYR A 1 87 ? 10.052 -6.025 -10.743 1.00 88.94 87 TYR A C 1
ATOM 726 O O . TYR A 1 87 ? 10.613 -6.084 -11.838 1.00 88.94 87 TYR A O 1
ATOM 734 N N . PHE A 1 88 ? 10.507 -6.690 -9.679 1.00 88.44 88 PHE A N 1
ATOM 735 C CA . PHE A 1 88 ? 11.673 -7.573 -9.720 1.00 88.44 88 PHE A CA 1
ATOM 736 C C . PHE A 1 88 ? 11.515 -8.681 -10.771 1.00 88.44 88 PHE A C 1
ATOM 738 O O . PHE A 1 88 ? 12.411 -8.853 -11.594 1.00 88.44 88 PHE A O 1
ATOM 745 N N . ASP A 1 89 ? 10.358 -9.346 -10.836 1.00 89.62 89 ASP A N 1
ATOM 746 C CA . ASP A 1 89 ? 10.071 -10.373 -11.845 1.00 89.62 89 ASP A CA 1
ATOM 747 C C . ASP A 1 89 ? 10.159 -9.848 -13.285 1.00 89.62 89 ASP A C 1
ATOM 749 O O . ASP A 1 89 ? 10.367 -10.636 -14.206 1.00 89.62 89 ASP A O 1
ATOM 753 N N . THR A 1 90 ? 9.969 -8.546 -13.531 1.00 87.44 90 THR A N 1
ATOM 754 C CA . THR A 1 90 ? 10.144 -7.986 -14.886 1.00 87.44 90 THR A CA 1
ATOM 755 C C . THR A 1 90 ? 11.610 -7.811 -15.277 1.00 87.44 90 THR A C 1
ATOM 757 O O . THR A 1 90 ? 11.911 -7.714 -16.464 1.00 87.44 90 THR A O 1
ATOM 760 N N . LEU A 1 91 ? 12.507 -7.758 -14.288 1.00 83.88 91 LEU A N 1
ATOM 761 C CA . LEU A 1 91 ? 13.937 -7.504 -14.458 1.00 83.88 91 LEU A CA 1
ATOM 762 C C . LEU A 1 91 ? 14.797 -8.757 -14.260 1.00 83.88 91 LEU A C 1
ATOM 764 O O . LEU A 1 91 ? 15.948 -8.762 -14.687 1.00 83.88 91 LEU A O 1
ATOM 768 N N . SER A 1 92 ? 14.264 -9.782 -13.591 1.00 81.44 92 SER A N 1
ATOM 769 C CA . SER A 1 92 ? 14.962 -11.029 -13.282 1.00 81.44 92 SER A CA 1
ATOM 770 C C . SER A 1 92 ? 14.395 -12.228 -14.046 1.00 81.44 92 SER A C 1
ATOM 772 O O . SER A 1 92 ? 13.186 -12.333 -14.302 1.00 81.44 92 SER A O 1
ATOM 774 N N . ASP A 1 93 ? 15.278 -13.181 -14.340 1.00 80.88 93 ASP A N 1
ATOM 775 C CA . ASP A 1 93 ? 14.902 -14.521 -14.793 1.00 80.88 93 ASP A CA 1
ATOM 776 C C . ASP A 1 93 ? 14.293 -15.355 -13.652 1.00 80.88 93 ASP A C 1
ATOM 778 O O . ASP A 1 93 ? 13.450 -16.221 -13.894 1.00 80.88 93 ASP A O 1
ATOM 782 N N . GLU A 1 94 ? 14.656 -15.055 -12.400 1.00 82.44 94 GLU A N 1
ATOM 783 C CA . GLU A 1 94 ? 14.049 -15.653 -11.211 1.00 82.44 94 GLU A CA 1
ATOM 784 C C . GLU A 1 94 ? 12.648 -15.058 -10.994 1.00 82.44 94 GLU A C 1
ATOM 786 O O . GLU A 1 94 ? 12.469 -13.839 -10.983 1.00 82.44 94 GLU A O 1
ATOM 791 N N . LYS A 1 95 ? 11.638 -15.920 -10.818 1.00 84.31 95 LYS A N 1
ATOM 792 C CA . LYS A 1 95 ? 10.262 -15.500 -10.516 1.00 84.31 95 LYS A CA 1
ATOM 793 C C . LYS A 1 95 ? 9.960 -15.681 -9.042 1.00 84.31 95 LYS A C 1
ATOM 795 O O . LYS A 1 95 ? 10.203 -16.745 -8.474 1.00 84.31 95 LYS A O 1
ATOM 800 N N . THR A 1 96 ? 9.411 -14.638 -8.442 1.00 85.50 96 THR A N 1
ATOM 801 C CA . THR A 1 96 ? 8.963 -14.638 -7.055 1.00 85.50 96 THR A CA 1
ATOM 802 C C . THR A 1 96 ? 7.559 -15.229 -6.940 1.00 85.50 96 THR A C 1
ATOM 804 O O . THR A 1 96 ? 6.733 -15.115 -7.846 1.00 85.50 96 THR A O 1
ATOM 807 N N . ASP A 1 97 ? 7.290 -15.905 -5.823 1.00 86.06 97 ASP A N 1
ATOM 808 C CA . ASP A 1 97 ? 5.980 -16.492 -5.547 1.00 86.06 97 ASP A CA 1
ATOM 809 C C . ASP A 1 97 ? 5.121 -15.501 -4.751 1.00 86.06 97 ASP A C 1
ATOM 811 O O . ASP A 1 97 ? 5.389 -15.217 -3.581 1.00 86.06 97 ASP A O 1
ATOM 815 N N . TYR A 1 98 ? 4.102 -14.935 -5.398 1.00 84.94 98 TYR A N 1
ATOM 816 C CA . TYR A 1 98 ? 3.108 -14.083 -4.751 1.00 84.94 98 TYR A CA 1
ATOM 817 C C . TYR A 1 98 ? 1.720 -14.233 -5.393 1.00 84.94 98 TYR A C 1
ATOM 819 O O . TYR A 1 98 ? 1.593 -14.529 -6.588 1.00 84.94 98 TYR A O 1
ATOM 827 N N . PRO A 1 99 ? 0.636 -13.956 -4.641 1.00 84.62 99 PRO A N 1
ATOM 828 C CA . PRO A 1 99 ? -0.709 -13.951 -5.202 1.00 84.62 99 PRO A CA 1
ATOM 829 C C . PRO A 1 99 ? -0.859 -12.823 -6.233 1.00 84.62 99 PRO A C 1
ATOM 831 O O . PRO A 1 99 ? -0.837 -11.642 -5.880 1.00 84.62 99 PRO A O 1
ATOM 834 N N . LYS A 1 100 ? -1.048 -13.175 -7.512 1.00 79.50 100 LYS A N 1
ATOM 835 C CA . LYS A 1 100 ? -1.156 -12.207 -8.626 1.00 79.50 100 LYS A CA 1
ATOM 836 C C . LYS A 1 100 ? -2.257 -11.160 -8.422 1.00 79.50 100 LYS A C 1
ATOM 838 O O . LYS A 1 100 ? -2.093 -10.007 -8.819 1.00 79.50 100 LYS A O 1
ATOM 843 N N . ASP A 1 101 ? -3.347 -11.532 -7.755 1.00 81.31 101 ASP A N 1
ATOM 844 C CA . ASP A 1 101 ? -4.457 -10.622 -7.454 1.00 81.31 101 ASP A CA 1
ATOM 845 C C . ASP A 1 101 ? -4.047 -9.459 -6.534 1.00 81.31 101 ASP A C 1
ATOM 847 O O . ASP A 1 101 ? -4.598 -8.361 -6.643 1.00 81.31 101 ASP A O 1
ATOM 851 N N . SER A 1 102 ? -3.034 -9.650 -5.683 1.00 80.69 102 SER A N 1
ATOM 852 C CA . SER A 1 102 ? -2.520 -8.604 -4.788 1.00 80.69 102 SER A CA 1
ATOM 853 C C . SER A 1 102 ? -1.895 -7.435 -5.558 1.00 80.69 102 SER A C 1
ATOM 855 O O . SER A 1 102 ? -2.053 -6.277 -5.167 1.00 80.69 102 SER A O 1
ATOM 857 N N . VAL A 1 103 ? -1.259 -7.722 -6.698 1.00 87.56 103 VAL A N 1
ATOM 858 C CA . VAL A 1 103 ? -0.633 -6.713 -7.571 1.00 87.56 103 VAL A CA 1
ATOM 859 C C . VAL A 1 103 ? -1.682 -5.964 -8.391 1.00 87.56 103 VAL A C 1
ATOM 861 O O . VAL A 1 103 ? -1.514 -4.784 -8.702 1.00 87.56 103 VAL A O 1
ATOM 864 N N . LYS A 1 104 ? -2.807 -6.614 -8.716 1.00 87.81 104 LYS A N 1
ATOM 865 C CA . LYS A 1 104 ? -3.884 -6.020 -9.520 1.00 87.81 104 LYS A CA 1
ATOM 866 C C . LYS A 1 104 ? -4.456 -4.756 -8.881 1.00 87.81 104 LYS A C 1
ATOM 868 O O . LYS A 1 104 ? -4.722 -3.784 -9.584 1.00 87.81 104 LYS A O 1
ATOM 873 N N . LEU A 1 105 ? -4.611 -4.749 -7.555 1.00 84.44 105 LEU A N 1
ATOM 874 C CA . LEU A 1 105 ? -5.056 -3.562 -6.823 1.00 84.44 105 LEU A CA 1
ATOM 875 C C . LEU A 1 105 ? -4.076 -2.395 -6.997 1.00 84.44 105 LEU A C 1
ATOM 877 O O . LEU A 1 105 ? -4.496 -1.281 -7.300 1.00 84.44 105 LEU A O 1
ATOM 881 N N . PHE A 1 106 ? -2.777 -2.663 -6.873 1.00 83.44 106 PHE A N 1
ATOM 882 C CA . PHE A 1 106 ? -1.734 -1.668 -7.109 1.00 83.44 106 PHE A CA 1
ATOM 883 C C . PHE A 1 106 ? -1.766 -1.130 -8.549 1.00 83.44 106 PHE A C 1
ATOM 885 O O . PHE A 1 106 ? -1.736 0.083 -8.747 1.00 83.44 106 PHE A O 1
ATOM 892 N N . LEU A 1 107 ? -1.883 -2.000 -9.556 1.00 85.94 107 LEU A N 1
ATOM 893 C CA . LEU A 1 107 ? -1.936 -1.580 -10.961 1.00 85.94 107 LEU A CA 1
ATOM 894 C C . LEU A 1 107 ? -3.154 -0.694 -11.253 1.00 85.94 107 LEU A C 1
ATOM 896 O O . LEU A 1 107 ? -3.021 0.323 -11.938 1.00 85.94 107 LEU A O 1
ATOM 900 N N . ALA A 1 108 ? -4.317 -1.041 -10.694 1.00 84.38 108 ALA A N 1
ATOM 901 C CA . ALA A 1 108 ? -5.523 -0.226 -10.803 1.00 84.38 108 ALA A CA 1
ATOM 902 C C . ALA A 1 108 ? -5.319 1.158 -10.163 1.00 84.38 108 ALA A C 1
ATOM 904 O O . ALA A 1 108 ? -5.646 2.175 -10.777 1.00 84.38 108 ALA A O 1
ATOM 905 N N . PHE A 1 109 ? -4.707 1.223 -8.972 1.00 79.44 109 PHE A N 1
ATOM 906 C CA . PHE A 1 109 ? -4.373 2.494 -8.322 1.00 79.44 109 PHE A CA 1
ATOM 907 C C . PHE A 1 109 ? -3.390 3.331 -9.133 1.00 79.44 109 PHE A C 1
ATOM 909 O O . PHE A 1 109 ? -3.639 4.513 -9.357 1.00 79.44 109 PHE A O 1
ATOM 916 N N . ARG A 1 110 ? -2.309 2.727 -9.633 1.00 80.25 110 ARG A N 1
ATOM 917 C CA . ARG A 1 110 ? -1.323 3.408 -10.480 1.00 80.25 110 ARG A CA 1
ATOM 918 C C . ARG A 1 110 ? -1.983 4.017 -11.714 1.00 80.25 110 ARG A C 1
ATOM 920 O O . ARG A 1 110 ? -1.717 5.171 -12.051 1.00 80.25 110 ARG A O 1
ATOM 927 N N . LYS A 1 111 ? -2.868 3.271 -12.380 1.00 81.06 111 LYS A N 1
ATOM 928 C CA . LYS A 1 111 ? -3.613 3.756 -13.549 1.00 81.06 111 LYS A CA 1
ATOM 929 C C . LYS A 1 111 ? -4.583 4.877 -13.178 1.00 81.06 111 LYS A C 1
ATOM 931 O O . LYS A 1 111 ? -4.652 5.874 -13.895 1.00 81.06 111 LYS A O 1
ATOM 936 N N . LEU A 1 112 ? -5.271 4.768 -12.043 1.00 77.56 112 LEU A N 1
ATOM 937 C CA . LEU A 1 112 ? -6.139 5.828 -11.537 1.00 77.56 112 LEU A CA 1
ATOM 938 C C . LEU A 1 112 ? -5.368 7.120 -11.244 1.00 77.56 112 LEU A C 1
ATOM 940 O O . LEU A 1 112 ? -5.822 8.192 -11.628 1.00 77.56 112 LEU A O 1
ATOM 944 N N . VAL A 1 113 ? -4.208 7.038 -10.597 1.00 72.62 113 VAL A N 1
ATOM 945 C CA . VAL A 1 113 ? -3.391 8.219 -10.289 1.00 72.62 113 VAL A CA 1
ATOM 946 C C . VAL A 1 113 ? -2.845 8.824 -11.576 1.00 72.62 113 VAL A C 1
ATOM 948 O O . VAL A 1 113 ? -3.120 9.976 -11.875 1.00 72.62 113 VAL A O 1
ATOM 951 N N . THR A 1 114 ? -2.148 8.042 -12.398 1.00 71.88 114 THR A N 1
ATOM 952 C CA . THR A 1 114 ? -1.477 8.561 -13.602 1.00 71.88 114 THR A CA 1
ATOM 953 C C . THR A 1 114 ? -2.449 9.071 -14.668 1.00 71.88 114 THR A C 1
ATOM 955 O O . THR A 1 114 ? -2.237 10.141 -15.238 1.00 71.88 114 THR A O 1
ATOM 958 N N . VAL A 1 115 ? -3.533 8.337 -14.938 1.00 71.56 115 VAL A N 1
ATOM 959 C CA . VAL A 1 115 ? -4.505 8.687 -15.985 1.00 71.56 115 VAL A CA 1
ATOM 960 C C . VAL A 1 115 ? -5.635 9.539 -15.416 1.00 71.56 115 VAL A C 1
ATOM 962 O O . VAL A 1 115 ? -6.009 10.541 -16.019 1.00 71.56 115 VAL A O 1
ATOM 965 N N . GLY A 1 116 ? -6.169 9.189 -14.245 1.00 66.69 116 GLY A N 1
ATOM 966 C CA . GLY A 1 116 ? -7.240 9.950 -13.603 1.00 66.69 116 GLY A CA 1
ATOM 967 C C . GLY A 1 116 ? -6.790 11.353 -13.202 1.00 66.69 116 GLY A C 1
ATOM 968 O O . GLY A 1 116 ? -7.463 12.311 -13.578 1.00 66.69 116 GLY A O 1
ATOM 969 N N . TYR A 1 117 ? -5.635 11.520 -12.544 1.00 66.25 117 TYR A N 1
ATOM 970 C CA . TYR A 1 117 ? -5.131 12.861 -12.210 1.00 66.25 117 TYR A CA 1
ATOM 971 C C . TYR A 1 117 ? -5.002 13.729 -13.461 1.00 66.25 117 TYR A C 1
ATOM 973 O O . TYR A 1 117 ? -5.559 14.824 -13.516 1.00 66.25 117 TYR A O 1
ATOM 981 N N . ALA A 1 118 ? -4.330 13.222 -14.498 1.00 64.62 118 ALA A N 1
ATOM 982 C CA . ALA A 1 118 ? -4.144 13.953 -15.746 1.00 64.62 118 ALA A CA 1
ATOM 983 C C . ALA A 1 118 ? -5.491 14.339 -16.387 1.00 64.62 118 ALA A C 1
ATOM 985 O O . ALA A 1 118 ? -5.673 15.477 -16.821 1.00 64.62 118 ALA A O 1
ATOM 986 N N . LEU A 1 119 ? -6.474 13.434 -16.381 1.00 63.78 119 LEU A N 1
ATOM 987 C CA . LEU A 1 119 ? -7.807 13.695 -16.926 1.00 63.78 119 LEU A CA 1
ATOM 988 C C . LEU A 1 119 ? -8.612 14.719 -16.112 1.00 63.78 119 LEU A C 1
ATOM 990 O O . LEU A 1 119 ? -9.338 15.515 -16.699 1.00 63.78 119 LEU A O 1
ATOM 994 N N . PHE A 1 120 ? -8.529 14.713 -14.782 1.00 64.25 120 PHE A N 1
ATOM 995 C CA . PHE A 1 120 ? -9.358 15.583 -13.938 1.00 64.25 120 PHE A CA 1
ATOM 996 C C . PHE A 1 120 ? -8.697 16.928 -13.607 1.00 64.25 120 PHE A C 1
ATOM 998 O O . PHE A 1 120 ? -9.417 17.917 -13.463 1.00 64.25 120 PHE A O 1
ATOM 1005 N N . ALA A 1 121 ? -7.364 16.976 -13.519 1.00 66.50 121 ALA A N 1
ATOM 1006 C CA . ALA A 1 121 ? -6.601 18.184 -13.207 1.00 66.50 121 ALA A CA 1
ATOM 1007 C C . ALA A 1 121 ? -6.273 19.022 -14.452 1.00 66.50 121 ALA A C 1
ATOM 1009 O O . ALA A 1 121 ? -6.295 20.247 -14.376 1.00 66.50 121 ALA A O 1
ATOM 1010 N N . VAL A 1 122 ? -5.984 18.382 -15.594 1.00 65.25 122 VAL A N 1
ATOM 1011 C CA . VAL A 1 122 ? -5.540 19.083 -16.816 1.00 65.25 122 VAL A CA 1
ATOM 1012 C C . VAL A 1 122 ? -6.683 19.265 -17.813 1.00 65.25 122 VAL A C 1
ATOM 1014 O O . VAL A 1 122 ? -6.780 20.305 -18.463 1.00 65.25 122 VAL A O 1
ATOM 1017 N N . VAL A 1 123 ? -7.585 18.283 -17.936 1.00 64.81 123 VAL A N 1
ATOM 1018 C CA . VAL A 1 123 ? -8.673 18.348 -18.922 1.00 64.81 123 VAL A CA 1
ATOM 1019 C C . VAL A 1 123 ? -9.916 19.000 -18.311 1.00 64.81 123 VAL A C 1
ATOM 1021 O O . VAL A 1 123 ? -10.547 18.486 -17.379 1.00 64.81 123 VAL A O 1
ATOM 1024 N N . SER A 1 124 ? -10.313 20.144 -18.872 1.00 70.50 124 SER A N 1
ATOM 1025 C CA . SER A 1 124 ? -11.528 20.847 -18.456 1.00 70.50 124 SER A CA 1
ATOM 1026 C C . SER A 1 124 ? -12.777 19.972 -18.634 1.00 70.50 124 SER A C 1
ATOM 1028 O O . SER A 1 124 ? -12.824 19.060 -19.467 1.00 70.50 124 SER A O 1
ATOM 1030 N N . SER A 1 125 ? -13.813 20.245 -17.839 1.00 67.25 125 SER A N 1
ATOM 1031 C CA . SER A 1 125 ? -15.096 19.529 -17.908 1.00 67.25 125 SER A CA 1
ATOM 1032 C C . SER A 1 125 ? -15.715 19.570 -19.309 1.00 67.25 125 SER A C 1
ATOM 1034 O O . SER A 1 125 ? -16.301 18.585 -19.753 1.00 67.25 125 SER A O 1
ATOM 1036 N N . PHE A 1 126 ? -15.519 20.675 -20.033 1.00 70.62 126 PHE A N 1
ATOM 1037 C CA . PHE A 1 126 ? -16.016 20.865 -21.393 1.00 70.62 126 PHE A CA 1
ATOM 1038 C C . PHE A 1 126 ? -15.412 19.869 -22.392 1.00 70.62 126 PHE A C 1
ATOM 1040 O O . PHE A 1 126 ? -16.140 19.259 -23.173 1.00 70.62 126 PHE A O 1
ATOM 1047 N N . ILE A 1 127 ? -14.092 19.664 -22.356 1.00 68.75 127 ILE A N 1
ATOM 1048 C CA . ILE A 1 127 ? -13.409 18.764 -23.299 1.00 68.75 127 ILE A CA 1
ATOM 1049 C C . ILE A 1 127 ? -13.755 17.302 -22.989 1.00 68.75 127 ILE A C 1
ATOM 1051 O O . ILE A 1 127 ? -13.995 16.520 -23.907 1.00 68.75 127 ILE A O 1
ATOM 1055 N N . ARG A 1 128 ? -13.860 16.951 -21.699 1.00 68.00 128 ARG A N 1
ATOM 1056 C CA . ARG A 1 128 ? -14.245 15.602 -21.248 1.00 68.00 128 ARG A CA 1
ATOM 1057 C C . ARG A 1 128 ? -15.639 15.178 -21.701 1.00 68.00 128 ARG A C 1
ATOM 1059 O O . ARG A 1 128 ? -15.842 13.999 -21.961 1.00 68.00 128 ARG A O 1
ATOM 1066 N N . TYR A 1 129 ? -16.576 16.119 -21.782 1.00 68.44 129 TYR A N 1
ATOM 1067 C CA . TYR A 1 129 ? -17.958 15.831 -22.163 1.00 68.44 129 TYR A CA 1
ATOM 1068 C C . TYR A 1 129 ? -18.159 15.750 -23.683 1.00 68.44 129 TYR A C 1
ATOM 1070 O O . TYR A 1 129 ? -18.938 14.928 -24.154 1.00 68.44 129 TYR A O 1
ATOM 1078 N N . ASN A 1 130 ? -17.454 16.581 -24.459 1.00 68.62 130 ASN A N 1
ATOM 1079 C CA . ASN A 1 130 ? -17.779 16.787 -25.875 1.00 68.62 130 ASN A CA 1
ATOM 1080 C C . ASN A 1 130 ? -16.906 16.002 -26.871 1.00 68.62 130 ASN A C 1
ATOM 1082 O O . ASN A 1 130 ? -17.313 15.850 -28.021 1.00 68.62 130 ASN A O 1
ATOM 1086 N N . PHE A 1 131 ? -15.723 15.506 -26.484 1.00 68.06 131 PHE A N 1
ATOM 1087 C CA . PHE A 1 131 ? -14.796 14.874 -27.434 1.00 68.06 131 PHE A CA 1
ATOM 1088 C C . PHE A 1 131 ? -14.686 13.344 -27.263 1.00 68.06 131 PHE A C 1
ATOM 1090 O O . PHE A 1 131 ? -14.336 12.854 -26.193 1.00 68.06 131 PHE A O 1
ATOM 1097 N N . PRO A 1 132 ? -14.880 12.539 -28.323 1.00 58.91 132 PRO A N 1
ATOM 1098 C CA . PRO A 1 132 ? -14.888 11.073 -28.228 1.00 58.91 132 PRO A CA 1
ATOM 1099 C C . PRO A 1 132 ? -13.515 10.434 -27.937 1.00 58.91 132 PRO A C 1
ATOM 1101 O O . PRO A 1 132 ? -13.466 9.271 -27.535 1.00 58.91 132 PRO A O 1
ATOM 1104 N N . PHE A 1 133 ? -12.403 11.174 -28.062 1.00 57.94 133 PHE A N 1
ATOM 1105 C CA . PHE A 1 133 ? -11.063 10.713 -27.651 1.00 57.94 133 PHE A CA 1
ATOM 1106 C C . PHE A 1 133 ? -10.948 10.455 -26.141 1.00 57.94 133 PHE A C 1
ATOM 1108 O O . PHE A 1 133 ? -10.034 9.755 -25.703 1.00 57.94 133 PHE A O 1
ATOM 1115 N N . VAL A 1 134 ? -11.901 10.950 -25.344 1.00 58.97 134 VAL A N 1
ATOM 1116 C CA . VAL A 1 134 ? -11.938 10.727 -23.897 1.00 58.97 134 VAL A CA 1
ATOM 1117 C C . VAL A 1 134 ? -12.617 9.398 -23.518 1.00 58.97 134 VAL A C 1
ATOM 1119 O O . VAL A 1 134 ? -12.759 9.099 -22.339 1.00 58.97 134 VAL A O 1
ATOM 1122 N N . ARG A 1 135 ? -12.953 8.529 -24.491 1.00 54.47 135 ARG A N 1
ATOM 1123 C CA . ARG A 1 135 ? -13.469 7.160 -24.259 1.00 54.47 135 ARG A CA 1
ATOM 1124 C C . ARG A 1 135 ? -12.575 6.289 -23.365 1.00 54.47 135 ARG A C 1
ATOM 1126 O O . ARG A 1 135 ? -13.115 5.441 -22.676 1.00 54.47 135 ARG A O 1
ATOM 1133 N N . LYS A 1 136 ? -11.261 6.550 -23.264 1.00 58.69 136 LYS A N 1
ATOM 1134 C CA . LYS A 1 136 ? -10.374 5.924 -22.250 1.00 58.69 136 LYS A CA 1
ATOM 1135 C C . LYS A 1 136 ? -10.825 6.157 -20.793 1.00 58.69 136 LYS A C 1
ATOM 1137 O O . LYS A 1 136 ? -10.336 5.473 -19.899 1.00 58.69 136 LYS A O 1
ATOM 1142 N N . ILE A 1 137 ? -11.754 7.087 -20.541 1.00 62.72 137 ILE A N 1
ATOM 1143 C CA . ILE A 1 137 ? -12.418 7.263 -19.242 1.00 62.72 137 ILE A CA 1
ATOM 1144 C C . ILE A 1 137 ? -13.162 5.994 -18.818 1.00 62.72 137 ILE A C 1
ATOM 1146 O O . ILE A 1 137 ? -13.158 5.699 -17.628 1.00 62.72 137 ILE A O 1
ATOM 1150 N N . THR A 1 138 ? -13.777 5.233 -19.736 1.00 62.25 138 THR A N 1
ATOM 1151 C CA . THR A 1 138 ? -14.556 4.039 -19.350 1.00 62.25 138 THR A CA 1
ATOM 1152 C C . THR A 1 138 ? -13.693 3.009 -18.640 1.00 62.25 138 THR A C 1
ATOM 1154 O O . THR A 1 138 ? -14.118 2.452 -17.635 1.00 62.25 138 THR A O 1
ATOM 1157 N N . ASP A 1 139 ? -12.455 2.828 -19.094 1.00 72.19 139 ASP A N 1
ATOM 1158 C CA . ASP A 1 139 ? -11.531 1.870 -18.492 1.00 72.19 139 ASP A CA 1
ATOM 1159 C C . ASP A 1 139 ? -11.068 2.348 -17.107 1.00 72.19 139 ASP A C 1
ATOM 1161 O O . ASP A 1 139 ? -10.927 1.548 -16.191 1.00 72.19 139 ASP A O 1
ATOM 1165 N N . VAL A 1 140 ? -10.873 3.662 -16.926 1.00 73.56 140 VAL A N 1
ATOM 1166 C CA . VAL A 1 140 ? -10.546 4.259 -15.615 1.00 73.56 140 VAL A CA 1
ATOM 1167 C C . VAL A 1 140 ? -11.729 4.148 -14.649 1.00 73.56 140 VAL A C 1
ATOM 1169 O O . VAL A 1 140 ? -11.524 3.922 -13.459 1.00 73.56 140 VAL A O 1
ATOM 1172 N N . LEU A 1 141 ? -12.964 4.282 -15.142 1.00 76.31 141 LEU A N 1
ATOM 1173 C CA . LEU A 1 141 ? -14.173 4.082 -14.340 1.00 76.31 141 LEU A CA 1
ATOM 1174 C C . LEU A 1 141 ? -14.330 2.617 -13.908 1.00 76.31 141 LEU A C 1
ATOM 1176 O O . LEU A 1 141 ? -14.659 2.366 -12.755 1.00 76.31 141 LEU A O 1
ATOM 1180 N N . GLN A 1 142 ? -14.024 1.657 -14.784 1.00 82.31 142 GLN A N 1
ATOM 1181 C CA . GLN A 1 142 ? -14.011 0.235 -14.421 1.00 82.31 142 GLN A CA 1
ATOM 1182 C C . GLN A 1 142 ? -12.956 -0.077 -13.351 1.00 82.31 142 GLN A C 1
ATOM 1184 O O . GLN A 1 142 ? -13.246 -0.791 -12.391 1.00 82.31 142 GLN A O 1
ATOM 1189 N N . ASP A 1 143 ? -11.751 0.488 -13.474 1.00 82.69 143 ASP A N 1
ATOM 1190 C CA . ASP A 1 143 ? -10.707 0.342 -12.453 1.00 82.69 143 ASP A CA 1
ATOM 1191 C C . ASP A 1 143 ? -11.116 0.998 -11.125 1.00 82.69 143 ASP A C 1
ATOM 1193 O O . ASP A 1 143 ? -10.855 0.448 -10.056 1.00 82.69 143 ASP A O 1
ATOM 1197 N N . LEU A 1 144 ? -11.805 2.143 -11.177 1.00 81.31 144 LEU A N 1
ATOM 1198 C CA . LEU A 1 144 ? -12.383 2.802 -10.002 1.00 81.31 144 LEU A CA 1
ATOM 1199 C C . LEU A 1 144 ? -13.428 1.934 -9.307 1.00 81.31 144 LEU A C 1
ATOM 1201 O O . LEU A 1 144 ? -13.399 1.819 -8.081 1.00 81.31 144 LEU A O 1
ATOM 1205 N N . ASP A 1 145 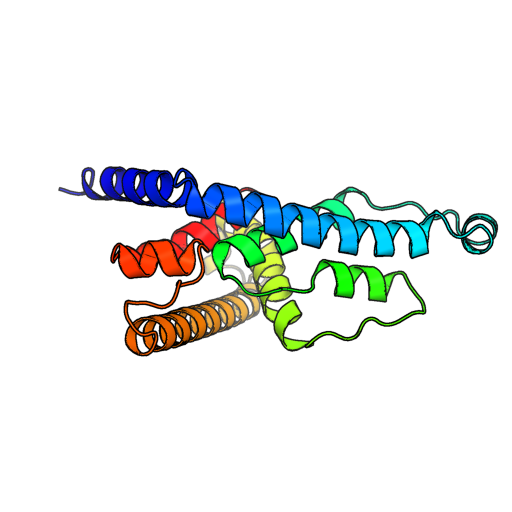? -14.333 1.322 -10.065 1.00 85.94 145 ASP A N 1
ATOM 1206 C CA . ASP A 1 145 ? -15.334 0.407 -9.522 1.00 85.94 145 ASP A CA 1
ATOM 1207 C C . ASP A 1 145 ? -14.665 -0.814 -8.887 1.00 85.94 145 ASP A C 1
ATOM 1209 O O . ASP A 1 145 ? -14.999 -1.178 -7.757 1.00 85.94 145 ASP A O 1
ATOM 1213 N N . TYR A 1 146 ? -13.655 -1.388 -9.547 1.00 87.75 146 TYR A N 1
ATOM 1214 C CA . TYR A 1 146 ? -12.858 -2.486 -8.999 1.00 87.75 146 TYR A CA 1
ATOM 1215 C C . TYR A 1 146 ? -12.155 -2.100 -7.689 1.00 87.75 146 TYR A C 1
ATOM 1217 O O . TYR A 1 146 ? -12.243 -2.833 -6.699 1.00 87.75 146 TYR A O 1
ATOM 1225 N N . ILE A 1 147 ? -11.492 -0.940 -7.649 1.00 84.62 147 ILE A N 1
ATOM 1226 C CA . ILE A 1 147 ? -10.850 -0.408 -6.438 1.00 84.62 147 ILE A CA 1
ATOM 1227 C C . ILE A 1 147 ? -11.886 -0.250 -5.327 1.00 84.62 147 ILE A C 1
ATOM 1229 O O . ILE A 1 147 ? -11.668 -0.698 -4.201 1.00 84.62 147 ILE A O 1
ATOM 1233 N N . ASN A 1 148 ? -13.026 0.362 -5.637 1.00 84.62 148 ASN A N 1
ATOM 1234 C CA . ASN A 1 148 ? -14.086 0.619 -4.675 1.00 84.62 148 ASN A CA 1
ATOM 1235 C C . ASN A 1 148 ? -14.634 -0.674 -4.071 1.00 84.62 148 ASN A C 1
ATOM 1237 O O . ASN A 1 148 ? -14.721 -0.771 -2.848 1.00 84.62 148 ASN A O 1
ATOM 1241 N N . GLN A 1 149 ? -14.944 -1.663 -4.907 1.00 90.25 149 GLN A N 1
ATOM 1242 C CA . GLN A 1 149 ? -15.412 -2.975 -4.465 1.00 90.25 149 GLN A CA 1
ATOM 1243 C C . GLN A 1 149 ? -14.355 -3.694 -3.622 1.00 90.25 149 GLN A C 1
ATOM 1245 O O . GLN A 1 149 ? -14.675 -4.264 -2.579 1.00 90.25 149 GLN A O 1
ATOM 1250 N N . THR A 1 150 ? -13.086 -3.622 -4.029 1.00 87.62 150 THR A N 1
ATOM 1251 C CA . THR A 1 150 ? -11.972 -4.243 -3.301 1.00 87.62 150 THR A CA 1
ATOM 1252 C C . THR A 1 150 ? -11.791 -3.616 -1.918 1.00 87.62 150 THR A C 1
ATOM 1254 O O . THR A 1 150 ? -11.664 -4.333 -0.925 1.00 87.62 150 THR A O 1
ATOM 1257 N N . LEU A 1 151 ? -11.835 -2.285 -1.821 1.00 86.06 151 LEU A N 1
ATOM 1258 C CA . LEU A 1 151 ? -11.758 -1.579 -0.541 1.00 86.06 151 LEU A CA 1
ATOM 1259 C C . LEU A 1 151 ? -12.963 -1.886 0.352 1.00 86.06 151 LEU A C 1
ATOM 1261 O O . LEU A 1 151 ? -12.784 -2.095 1.550 1.00 86.06 151 LEU A O 1
ATOM 1265 N N . ASP A 1 152 ? -14.171 -1.961 -0.210 1.00 87.88 152 ASP A N 1
ATOM 1266 C CA . ASP A 1 152 ? -15.372 -2.330 0.548 1.00 87.88 152 ASP A CA 1
ATOM 1267 C C . ASP A 1 152 ? -15.274 -3.756 1.098 1.00 87.88 152 ASP A C 1
ATOM 1269 O O . ASP A 1 152 ? -15.595 -3.994 2.266 1.00 87.88 152 ASP A O 1
ATOM 1273 N N . ALA A 1 153 ? -14.754 -4.694 0.304 1.00 90.88 153 ALA A N 1
ATOM 1274 C CA . ALA A 1 153 ? -14.482 -6.054 0.754 1.00 90.88 153 ALA A CA 1
ATOM 1275 C C . ALA A 1 153 ? -13.427 -6.087 1.874 1.00 90.88 153 ALA A C 1
ATOM 1277 O O . ALA A 1 153 ? -13.622 -6.774 2.877 1.00 90.88 153 ALA A O 1
ATOM 1278 N N . MET A 1 154 ? -12.343 -5.310 1.756 1.00 88.00 154 MET A N 1
ATOM 1279 C CA . MET A 1 154 ? -11.323 -5.196 2.808 1.00 88.00 154 MET A CA 1
ATOM 1280 C C . MET A 1 154 ? -11.892 -4.615 4.104 1.00 88.00 154 MET A C 1
ATOM 1282 O O . MET A 1 154 ? -11.635 -5.156 5.176 1.00 88.00 154 MET A O 1
ATOM 1286 N N . ILE A 1 155 ? -12.696 -3.552 4.015 1.00 87.75 155 ILE A N 1
ATOM 1287 C CA . ILE A 1 155 ? -13.361 -2.942 5.171 1.00 87.75 155 ILE A CA 1
ATOM 1288 C C . ILE A 1 155 ? -14.300 -3.952 5.836 1.00 87.75 155 ILE A C 1
ATOM 1290 O O . ILE A 1 155 ? -14.291 -4.077 7.060 1.00 87.75 155 ILE A O 1
ATOM 1294 N N . LYS A 1 156 ? -15.106 -4.673 5.049 1.00 90.62 156 LYS A N 1
ATOM 1295 C CA . LYS A 1 156 ? -16.045 -5.672 5.569 1.00 90.62 156 LYS A CA 1
ATOM 1296 C C . LYS A 1 156 ? -15.313 -6.821 6.265 1.00 90.62 156 LYS A C 1
ATOM 1298 O O . LYS A 1 156 ? -15.667 -7.139 7.394 1.00 90.62 156 LYS A O 1
ATOM 1303 N N . SER A 1 157 ? -14.269 -7.363 5.633 1.00 91.25 157 SER A N 1
ATOM 1304 C CA . SER A 1 157 ? -13.391 -8.387 6.223 1.00 91.25 157 SER A CA 1
ATOM 1305 C C . SER A 1 157 ? -12.815 -7.908 7.551 1.00 91.25 157 SER A C 1
ATOM 1307 O O . SER A 1 157 ? -12.949 -8.584 8.563 1.00 91.25 157 SER A O 1
ATOM 1309 N N . ARG A 1 158 ? -12.255 -6.692 7.584 1.00 91.38 158 ARG A N 1
ATOM 1310 C CA . ARG A 1 158 ? -11.638 -6.159 8.800 1.00 91.38 158 ARG A CA 1
ATOM 1311 C C . ARG A 1 158 ? -12.646 -5.920 9.925 1.00 91.38 158 ARG A C 1
ATOM 1313 O O . ARG A 1 158 ? -12.303 -6.097 11.086 1.00 91.38 158 ARG A O 1
ATOM 1320 N N . ARG A 1 159 ? -13.886 -5.532 9.615 1.00 89.31 159 ARG A N 1
ATOM 1321 C CA . ARG A 1 159 ? -14.944 -5.427 10.636 1.00 89.31 159 ARG A CA 1
ATOM 1322 C C . ARG A 1 159 ? -15.284 -6.781 11.242 1.00 89.31 159 ARG A C 1
ATOM 1324 O O . ARG A 1 159 ? -15.380 -6.867 12.456 1.00 89.31 159 ARG A O 1
ATOM 1331 N N . GLN A 1 160 ? -15.411 -7.815 10.412 1.00 90.12 160 GLN A N 1
ATOM 1332 C CA . GLN A 1 160 ? -15.651 -9.178 10.888 1.00 90.12 160 GLN A CA 1
ATOM 1333 C C . GLN A 1 160 ? -14.488 -9.678 11.750 1.00 90.12 160 GLN A C 1
ATOM 1335 O O . GLN A 1 160 ? -14.724 -10.242 12.810 1.00 90.12 160 GLN A O 1
ATOM 1340 N N . GLU A 1 161 ? -13.243 -9.409 11.341 1.00 89.19 161 GLU A N 1
ATOM 1341 C CA . GLU A 1 161 ? -12.055 -9.688 12.160 1.00 89.19 161 GLU A CA 1
ATOM 1342 C C . GLU A 1 161 ? -12.176 -9.004 13.532 1.00 89.19 161 GLU A C 1
ATOM 1344 O O . GLU A 1 161 ? -12.104 -9.680 14.548 1.00 89.19 161 GLU A O 1
ATOM 1349 N N . ILE A 1 162 ? -12.473 -7.700 13.576 1.00 87.38 162 ILE A N 1
ATOM 1350 C CA . ILE A 1 162 ? -12.626 -6.945 14.834 1.00 87.38 162 ILE A CA 1
ATOM 1351 C C . ILE A 1 162 ? -13.770 -7.475 15.712 1.00 87.38 162 ILE A C 1
ATOM 1353 O O . ILE A 1 162 ? -13.623 -7.529 16.928 1.00 87.38 162 ILE A O 1
ATOM 1357 N N . GLU A 1 163 ? -14.907 -7.845 15.121 1.00 86.69 163 GLU A N 1
ATOM 1358 C CA . GLU A 1 163 ? -16.066 -8.382 15.847 1.00 86.69 163 GLU A CA 1
ATOM 1359 C C . GLU A 1 163 ? -15.811 -9.787 16.415 1.00 86.69 163 GLU A C 1
ATOM 1361 O O . GLU A 1 163 ? -16.399 -10.153 17.433 1.00 86.69 163 GLU A O 1
ATOM 1366 N N . HIS A 1 164 ? -14.958 -10.582 15.763 1.00 87.81 164 HIS A N 1
ATOM 1367 C CA . HIS A 1 164 ? -14.650 -11.958 16.160 1.00 87.81 164 HIS A CA 1
ATOM 1368 C C . HIS A 1 164 ? -13.387 -12.087 17.017 1.00 87.81 164 HIS A C 1
ATOM 1370 O O . HIS A 1 164 ? -13.247 -13.088 17.719 1.00 87.81 164 HIS A O 1
ATOM 1376 N N . THR A 1 165 ? -12.482 -11.105 16.991 1.00 86.25 165 THR A N 1
ATOM 1377 C CA . THR A 1 165 ? -11.307 -11.076 17.867 1.00 86.25 165 THR A CA 1
ATOM 1378 C C . THR A 1 165 ? -11.750 -10.871 19.324 1.00 86.25 165 THR A C 1
ATOM 1380 O O . THR A 1 165 ? -12.380 -9.857 19.639 1.00 86.25 165 THR A O 1
ATOM 1383 N N . PRO A 1 166 ? -11.423 -11.798 20.245 1.00 81.75 166 PRO A N 1
ATOM 1384 C CA . PRO A 1 166 ? -11.689 -11.612 21.667 1.00 81.75 166 PRO A CA 1
ATOM 1385 C C . PRO A 1 166 ? -11.002 -10.345 22.194 1.00 81.75 166 PRO A C 1
ATOM 1387 O O . PRO A 1 166 ? -9.884 -10.038 21.797 1.00 81.75 166 PRO A O 1
ATOM 1390 N N . LEU A 1 167 ? -11.608 -9.652 23.166 1.00 73.94 167 LEU A N 1
ATOM 1391 C CA . LEU A 1 167 ? -11.057 -8.416 23.764 1.00 73.94 167 LEU A CA 1
ATOM 1392 C C . LEU A 1 167 ? -9.615 -8.539 24.295 1.00 73.94 167 LEU A C 1
ATOM 1394 O O . LEU A 1 167 ? -8.933 -7.528 24.453 1.00 73.94 167 LEU A O 1
ATOM 1398 N N . ASN A 1 168 ? -9.164 -9.760 24.582 1.00 77.19 168 ASN A N 1
ATOM 1399 C CA . ASN A 1 168 ? -7.834 -10.044 25.115 1.00 77.19 168 ASN A CA 1
ATOM 1400 C C . ASN A 1 168 ? -6.767 -10.237 24.025 1.00 77.19 168 ASN A C 1
ATOM 1402 O O . ASN A 1 168 ? -5.583 -10.300 24.352 1.00 77.19 168 ASN A O 1
ATOM 1406 N N . GLU A 1 169 ? -7.160 -10.340 22.755 1.00 79.19 169 GLU A N 1
ATOM 1407 C CA . GLU A 1 169 ? -6.237 -10.517 21.638 1.00 79.19 169 GLU A CA 1
ATOM 1408 C C . GLU A 1 169 ? -5.929 -9.181 20.944 1.00 79.19 169 GLU A C 1
ATOM 1410 O O . GLU A 1 169 ? -6.815 -8.341 20.751 1.00 79.19 169 GLU A O 1
ATOM 1415 N N . PRO A 1 170 ? -4.661 -8.940 20.566 1.00 79.19 170 PRO A N 1
ATOM 1416 C CA . PRO A 1 170 ? -4.276 -7.695 19.927 1.00 79.19 170 PRO A CA 1
ATOM 1417 C C . PRO A 1 170 ? -4.765 -7.647 18.476 1.00 79.19 170 PRO A C 1
ATOM 1419 O O . PRO A 1 170 ? -4.424 -8.489 17.649 1.00 79.19 170 PRO A O 1
ATOM 1422 N N . LEU A 1 171 ? -5.511 -6.594 18.147 1.00 83.38 171 LEU A N 1
ATOM 1423 C CA . LEU A 1 171 ? -5.835 -6.242 16.767 1.00 83.38 171 LEU A CA 1
ATOM 1424 C C . LEU A 1 171 ? -4.630 -5.617 16.061 1.00 83.38 171 LEU A C 1
ATOM 1426 O O . LEU A 1 171 ? -3.829 -4.919 16.686 1.00 83.38 171 LEU A O 1
ATOM 1430 N N . SER A 1 172 ? -4.553 -5.797 14.740 1.00 83.00 172 SER A N 1
ATOM 1431 C CA . SER A 1 172 ? -3.507 -5.176 13.922 1.00 83.00 172 SER A CA 1
ATOM 1432 C C . SER A 1 172 ? -3.473 -3.655 14.108 1.00 83.00 172 SER A C 1
ATOM 1434 O O . SER A 1 172 ? -4.509 -2.989 14.116 1.00 83.00 172 SER A O 1
ATOM 1436 N N . HIS A 1 173 ? -2.273 -3.092 14.229 1.00 85.75 173 HIS A N 1
ATOM 1437 C CA . HIS A 1 173 ? -2.058 -1.658 14.425 1.00 85.75 173 HIS A CA 1
ATOM 1438 C C . HIS A 1 173 ? -1.924 -0.879 13.110 1.00 85.75 173 HIS A C 1
ATOM 1440 O O . HIS A 1 173 ? -1.322 0.190 13.088 1.00 85.75 173 HIS A O 1
ATOM 1446 N N . ASP A 1 174 ? -2.515 -1.385 12.025 1.00 87.50 174 ASP A N 1
ATOM 1447 C CA . ASP A 1 174 ? -2.620 -0.661 10.760 1.00 87.50 174 ASP A CA 1
ATOM 1448 C C . ASP A 1 174 ? -3.669 0.471 10.799 1.00 87.50 174 ASP A C 1
ATOM 1450 O O . ASP A 1 174 ? -4.479 0.624 11.732 1.00 87.50 174 ASP A O 1
ATOM 1454 N N . MET A 1 175 ? -3.635 1.317 9.767 1.00 84.62 175 MET A N 1
ATOM 1455 C CA . MET A 1 175 ? -4.495 2.495 9.707 1.00 84.62 175 MET A CA 1
ATOM 1456 C C . MET A 1 175 ? -5.973 2.134 9.528 1.00 84.62 175 MET A C 1
ATOM 1458 O O . MET A 1 175 ? -6.834 2.789 10.120 1.00 84.62 175 MET A O 1
ATOM 1462 N N . LEU A 1 176 ? -6.282 1.097 8.745 1.00 86.75 176 LEU A N 1
ATOM 1463 C CA . LEU A 1 176 ? -7.649 0.634 8.509 1.00 86.75 176 LEU A CA 1
ATOM 1464 C C . LEU A 1 176 ? -8.319 0.206 9.819 1.00 86.75 176 LEU A C 1
ATOM 1466 O O . LEU A 1 176 ? -9.421 0.670 10.118 1.00 86.75 176 LEU A O 1
ATOM 1470 N N . THR A 1 177 ? -7.643 -0.609 10.630 1.00 87.12 177 THR A N 1
ATOM 1471 C CA . THR A 1 177 ? -8.136 -1.027 11.951 1.00 87.12 177 THR A CA 1
ATOM 1472 C C . THR A 1 177 ? -8.375 0.179 12.850 1.00 87.12 177 THR A C 1
ATOM 1474 O O . THR A 1 177 ? -9.459 0.340 13.415 1.00 87.12 177 THR A O 1
ATOM 1477 N N . SER A 1 178 ? -7.394 1.081 12.923 1.00 82.38 178 SER A N 1
ATOM 1478 C CA . SER A 1 178 ? -7.480 2.291 13.745 1.00 82.38 178 SER A CA 1
ATOM 1479 C C . SER A 1 178 ? -8.662 3.185 13.347 1.00 82.38 178 SER A C 1
ATOM 1481 O O . SER A 1 178 ? -9.344 3.742 14.210 1.00 82.38 178 SER A O 1
ATOM 1483 N N . MET A 1 179 ? -8.939 3.312 12.047 1.00 78.56 179 MET A N 1
ATOM 1484 C CA . MET A 1 179 ? -10.057 4.108 11.530 1.00 78.56 179 MET A CA 1
ATOM 1485 C C . MET A 1 179 ? -11.420 3.436 11.713 1.00 78.56 179 MET A C 1
ATOM 1487 O O . MET A 1 179 ? -12.411 4.135 11.941 1.00 78.56 179 MET A O 1
ATOM 1491 N N . ILE A 1 180 ? -11.492 2.103 11.641 1.00 82.56 180 ILE A N 1
ATOM 1492 C CA . ILE A 1 180 ? -12.727 1.360 11.930 1.00 82.56 180 ILE A CA 1
ATOM 1493 C C . ILE A 1 180 ? -13.105 1.522 13.402 1.00 82.56 180 ILE A C 1
ATOM 1495 O O . ILE A 1 180 ? -14.236 1.911 13.686 1.00 82.56 180 ILE A O 1
ATOM 1499 N N . ILE A 1 181 ? -12.158 1.317 14.324 1.00 80.69 181 ILE A N 1
ATOM 1500 C CA . ILE A 1 181 ? -12.394 1.453 15.772 1.00 80.69 181 ILE A CA 1
ATOM 1501 C C . ILE A 1 181 ? -12.850 2.877 16.125 1.00 80.69 181 ILE A C 1
ATOM 1503 O O . ILE A 1 181 ? -13.749 3.063 16.940 1.00 80.69 181 ILE A O 1
ATOM 1507 N N . LYS A 1 182 ? -12.280 3.898 15.472 1.00 73.12 182 LYS A N 1
ATOM 1508 C CA . LYS A 1 182 ? -12.669 5.306 15.661 1.00 73.12 182 LYS A CA 1
ATOM 1509 C C . LYS A 1 182 ? -13.930 5.723 14.881 1.00 73.12 182 LYS A C 1
ATOM 1511 O O . LYS A 1 182 ? -14.314 6.887 14.951 1.00 73.12 182 LYS A O 1
ATOM 1516 N N . ASN A 1 183 ? -14.573 4.808 14.144 1.00 68.31 183 ASN A N 1
ATOM 1517 C CA . ASN A 1 183 ? -15.788 5.030 13.346 1.00 68.31 183 ASN A CA 1
ATOM 1518 C C . ASN A 1 183 ? -15.680 6.159 12.285 1.00 68.31 183 ASN A C 1
ATOM 1520 O O . ASN A 1 183 ? -16.630 6.902 12.036 1.00 68.31 183 ASN A O 1
ATOM 1524 N N . THR A 1 184 ? -14.524 6.302 11.620 1.00 61.22 184 THR A N 1
ATOM 1525 C CA . THR A 1 184 ? -14.229 7.377 10.635 1.00 61.22 184 THR A CA 1
ATOM 1526 C C . THR A 1 184 ? -14.142 6.881 9.179 1.00 61.22 184 THR A C 1
ATOM 1528 O O . THR A 1 184 ? -13.408 7.401 8.337 1.00 61.22 184 THR A O 1
ATOM 1531 N N . LEU A 1 185 ? -14.946 5.870 8.849 1.00 54.69 185 LEU A N 1
ATOM 1532 C CA . LEU A 1 185 ? -14.844 5.023 7.649 1.00 54.69 185 LEU A CA 1
ATOM 1533 C C . LEU A 1 185 ? -15.078 5.699 6.291 1.00 54.69 185 LEU A C 1
ATOM 1535 O O . LEU A 1 185 ? -14.365 5.393 5.335 1.00 54.69 185 LEU A O 1
ATOM 1539 N N . ASN A 1 186 ? -16.011 6.655 6.193 1.00 56.16 186 ASN A N 1
ATOM 1540 C CA . ASN A 1 186 ? -16.289 7.377 4.937 1.00 56.16 186 ASN A CA 1
ATOM 1541 C C . ASN A 1 186 ? -15.069 8.158 4.405 1.00 56.16 186 ASN A C 1
ATOM 1543 O O . ASN A 1 186 ? -15.088 8.644 3.274 1.00 56.16 186 ASN A O 1
ATOM 1547 N N . PHE A 1 187 ? -14.011 8.289 5.213 1.00 54.34 187 PHE A N 1
ATOM 1548 C CA . PHE A 1 187 ? -12.795 9.010 4.872 1.00 54.34 187 PHE A CA 1
ATOM 1549 C C . PHE A 1 187 ? -11.582 8.121 4.576 1.00 54.34 187 PHE A C 1
ATOM 1551 O O . PHE A 1 187 ? -10.678 8.598 3.901 1.00 54.34 187 PHE A O 1
ATOM 1558 N N . PHE A 1 188 ? -11.569 6.837 4.964 1.00 57.34 188 PHE A N 1
ATOM 1559 C CA . PHE A 1 188 ? -10.480 5.912 4.596 1.00 57.34 188 PHE A CA 1
ATOM 1560 C C . PHE A 1 188 ? -10.341 5.812 3.071 1.00 57.34 188 PHE A C 1
ATOM 1562 O O . PHE A 1 188 ? -9.251 5.972 2.532 1.00 57.34 188 PHE A O 1
ATOM 1569 N N . ARG A 1 189 ? -11.475 5.697 2.361 1.00 58.53 189 ARG A N 1
ATOM 1570 C CA . ARG A 1 189 ? -11.520 5.720 0.886 1.00 58.53 189 ARG A CA 1
ATOM 1571 C C . ARG A 1 189 ? -10.952 7.021 0.309 1.00 58.53 189 ARG A C 1
ATOM 1573 O O . ARG A 1 189 ? -10.220 6.987 -0.670 1.00 58.53 189 ARG A O 1
ATOM 1580 N N . LYS A 1 190 ? -11.249 8.169 0.933 1.00 56.81 190 LYS A N 1
ATOM 1581 C CA . LYS A 1 190 ? -10.745 9.481 0.490 1.00 56.81 190 LYS A CA 1
ATOM 1582 C C . LYS A 1 190 ? -9.252 9.649 0.742 1.00 56.81 190 LYS A C 1
ATOM 1584 O O . LYS A 1 190 ? -8.574 10.207 -0.107 1.00 56.81 190 LYS A O 1
ATOM 1589 N N . ILE A 1 191 ? -8.749 9.176 1.880 1.00 56.69 191 ILE A N 1
ATOM 1590 C CA . ILE A 1 191 ? -7.335 9.282 2.249 1.00 56.69 191 ILE A CA 1
ATOM 1591 C C . ILE A 1 191 ? -6.484 8.350 1.402 1.00 56.69 191 ILE A C 1
ATOM 1593 O O . ILE A 1 191 ? -5.441 8.772 0.930 1.00 56.69 191 ILE A O 1
ATOM 1597 N N . LEU A 1 192 ? -6.940 7.125 1.150 1.00 57.50 192 LEU A N 1
ATOM 1598 C CA . LEU A 1 192 ? -6.217 6.205 0.280 1.00 57.50 192 LEU A CA 1
ATOM 1599 C C . LEU A 1 192 ? -6.123 6.773 -1.147 1.00 57.50 192 LEU A C 1
ATOM 1601 O O . LEU A 1 192 ? -5.049 6.767 -1.735 1.00 57.50 192 LEU A O 1
ATOM 1605 N N . CYS A 1 193 ? -7.202 7.389 -1.646 1.00 53.94 193 CYS A N 1
ATOM 1606 C CA . CYS A 1 193 ? -7.159 8.145 -2.898 1.00 53.94 193 CYS A CA 1
ATOM 1607 C C . CYS A 1 193 ? -6.252 9.385 -2.837 1.00 53.94 193 CYS A C 1
ATOM 1609 O O . CYS A 1 193 ? -5.579 9.645 -3.821 1.00 53.94 193 CYS A O 1
ATOM 1611 N N . LEU A 1 194 ? -6.226 10.144 -1.730 1.00 47.53 194 LEU A N 1
ATOM 1612 C CA . LEU A 1 194 ? -5.430 11.375 -1.570 1.00 47.53 194 LEU A CA 1
ATOM 1613 C C . LEU A 1 194 ? -3.931 11.111 -1.386 1.00 47.53 194 LEU A C 1
ATOM 1615 O O . LEU A 1 194 ? -3.138 11.786 -2.023 1.00 47.53 194 LEU A O 1
ATOM 1619 N N . ILE A 1 195 ? -3.545 10.138 -0.554 1.00 51.41 195 ILE A N 1
ATOM 1620 C CA . ILE A 1 195 ? -2.142 9.761 -0.310 1.00 51.41 195 ILE A CA 1
ATOM 1621 C C . ILE A 1 195 ? -1.501 9.288 -1.615 1.00 51.41 195 ILE A C 1
ATOM 1623 O O . ILE A 1 195 ? -0.393 9.707 -1.934 1.00 51.41 195 ILE A O 1
ATOM 1627 N N . LEU A 1 196 ? -2.238 8.502 -2.402 1.00 41.78 196 LEU A N 1
ATOM 1628 C CA . LEU A 1 196 ? -1.820 8.081 -3.738 1.00 41.78 196 LEU A CA 1
ATOM 1629 C C . LEU A 1 196 ? -1.888 9.218 -4.776 1.00 41.78 196 LEU A C 1
ATOM 1631 O O . LEU A 1 196 ? -1.282 9.101 -5.826 1.00 41.78 196 LEU A O 1
ATOM 1635 N N . TYR A 1 197 ? -2.604 10.314 -4.505 1.00 40.31 197 TYR A N 1
ATOM 1636 C CA . TYR A 1 197 ? -2.661 11.508 -5.367 1.00 40.31 197 TYR A CA 1
ATOM 1637 C C . TYR A 1 197 ? -1.451 12.437 -5.180 1.00 40.31 197 TYR A C 1
ATOM 1639 O O . TYR A 1 197 ? -1.191 13.286 -6.028 1.00 40.31 197 TYR A O 1
ATOM 1647 N N . THR A 1 198 ? -0.763 12.327 -4.040 1.00 32.69 198 THR A N 1
ATOM 1648 C CA . THR A 1 198 ? 0.397 13.151 -3.654 1.00 32.69 198 THR A CA 1
ATOM 1649 C C . THR A 1 198 ? 1.754 12.485 -3.897 1.00 32.69 198 THR A C 1
ATOM 1651 O O . THR A 1 198 ? 2.775 13.106 -3.605 1.00 32.69 198 THR A O 1
ATOM 1654 N N . ILE A 1 199 ? 1.773 11.254 -4.419 1.00 38.03 199 ILE A N 1
ATOM 1655 C CA . ILE A 1 199 ? 2.976 10.497 -4.805 1.00 38.03 199 ILE A CA 1
ATOM 1656 C C . ILE A 1 199 ? 2.879 10.170 -6.289 1.00 38.03 199 ILE A C 1
ATOM 1658 O O . ILE A 1 199 ? 3.870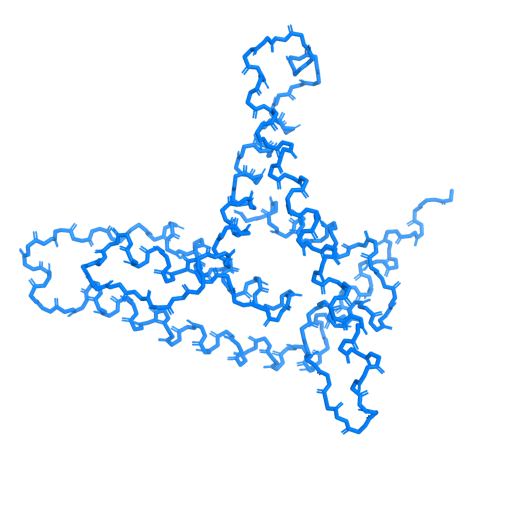 10.421 -7.005 1.00 38.03 199 ILE A O 1
#

Sequence (199 aa):
MIINRGCLIIIFFNQAILSPKFTNEAIDQTNKLFNELESYWSNLFLKKEIIKEHKNKLNYSEWSYHYTNDIIIKLLTGKRSYSMAAYFDTLSDEKTDYPKDSVKLFLAFRKLVTVGYALFAVVSSFIRYNFPFVRKITDVLQDLDYINQTLDAMIKSRRQEIEHTPLNEPLSHDMLTSMIIKNTLNFFRKILCLILYTI

Secondary structure (DSSP, 8-state):
--HHHHHHHHHHHHHHHTSHHHHHHHHHHHHHHHHHHHHHHIIIII-TTHHHH------HHHHHHHHHHHHHHHHHHSS---HHHHHHHHH-SSPP---HHHHHHHHHHHHIIIIIHIIIIIS-HHHHHH-GGGGGHHHHHHHHHHHHHHHHHHHHHHHHHHHHS-TTSPPP-SHHHHHHHTT-GGGHHHHHHHHTT--

Radius of gyration: 19.61 Å; chains: 1; bounding box: 52×41×53 Å

Organism: NCBI:txid588596

InterPro domains:
  IPR036396 Cytochrome P450 superfamily [G3DSA:1.10.630.10] (11-187)
  IPR036396 Cytochrome P450 superfamily [SSF48264] (17-181)

pLDDT: mean 75.93, std 14.36, range [32.69, 92.62]